Protein AF-A0A969Q495-F1 (afdb_monomer_lite)

Secondary structure (DSSP, 8-state):
-HHHHHHHHHHHHHHHHHHHHHHH----SS-HHHHHHHHHHHHHHHHHHTT---------------------PPPPP-PPPPTTHHHHHHHHHHHHHHHHTTS------------------------EEEEE-SSEEEEEEE-SSSSSEEEEEEEPPTT----S--TTTHHHH---SEEES-TT--EEEEEEETTEEEEEE-SSS-PEEEEEETTTTEEEEEEE-EEEEE-SSEEEEEEEEEE--TTT-TTHHHHHHTT-EEEEEEEEEEETTTTEEEEEEEEEEEEE-

Foldseek 3Di:
DVVVVVVVVCVVVVVVVVVCVVPPPDDDDPDPVPVVVVVVVVVVVVCVVVVVDPDDDDDDDDDDDDDDDDDDDDDDDDDDPDPVVVVVVVVVVVVVVVVVVPPDDDDDDDDDDDDDDDPPPPPPPQPWDWADDLFKIWIWHAQPPDAATKIFIATDDNPDPPPDPPVPPDVVPDHGPDIDDDSPWNWDFDYDADQWTWIWTDPDPWIWIWIARNVVRDTLDTAGWDPWDDDNFWIKTKDFDAWDDVVRAVCQVVLVVVVWTKTKIWIWIQTPVVSDIDTPPDIHMDTHD

pLDDT: mean 77.0, std 20.7, range [39.16, 98.56]

Radius of gyration: 30.22 Å; chains: 1; bounding box: 65×96×62 Å

Sequence (289 aa):
MADLLKSLIDGVVGGVLSEIKRKTGVRTTRRKKRVNRSAATVKKIEELLLGKSTRKTARTSVAKKADQPQGHRPRPRQDKAPVVIRAFAFWQSIAIALCALMMGTAHAQQAPDAATAEPENSQPDAGYSCDMSDAWRVVGVENGEVPGMVLHVSRRDPASKLPHCDTSGDVATRTPDFTIGTPQDTLWLTGVTGDHLIVTRSTGPQTRLLVHRLTDKAVVLDVQAYEPDYDSWGITFWHQREPATADNCLDYDFFVADGLGGVIAHESRYDFATASVLESGLTRCEATQ

Structure (mmCIF, N/CA/C/O backbone):
data_AF-A0A969Q495-F1
#
_entry.id   AF-A0A969Q495-F1
#
loop_
_atom_site.group_PDB
_atom_site.id
_atom_site.type_symbol
_atom_site.label_atom_id
_atom_site.label_alt_id
_atom_site.label_comp_id
_atom_site.label_asym_id
_atom_site.label_entity_id
_atom_site.label_seq_id
_atom_site.pdbx_PDB_ins_code
_atom_site.Cartn_x
_atom_site.Cartn_y
_atom_site.Cartn_z
_atom_site.occupancy
_atom_site.B_iso_or_equiv
_atom_site.auth_seq_id
_atom_site.auth_comp_id
_atom_site.auth_asym_id
_atom_site.auth_atom_id
_atom_site.pdbx_PDB_model_num
ATOM 1 N N . MET A 1 1 ? -24.012 -24.486 0.701 1.00 56.84 1 MET A N 1
ATOM 2 C CA . MET A 1 1 ? -23.403 -23.784 -0.456 1.00 56.84 1 MET A CA 1
ATOM 3 C C . MET A 1 1 ? -23.783 -24.395 -1.807 1.00 56.84 1 MET A C 1
ATOM 5 O O . MET A 1 1 ? -24.192 -23.635 -2.673 1.00 56.84 1 MET A O 1
ATOM 9 N N . ALA A 1 2 ? -23.725 -25.720 -2.001 1.00 51.84 2 ALA A N 1
ATOM 10 C CA . ALA A 1 2 ? -24.090 -26.351 -3.282 1.00 51.84 2 ALA A CA 1
ATOM 11 C C . ALA A 1 2 ? -25.539 -26.065 -3.744 1.00 51.84 2 ALA A C 1
ATOM 13 O O . ALA A 1 2 ? -25.764 -25.812 -4.926 1.00 51.84 2 ALA A O 1
ATOM 14 N N . ASP A 1 3 ? -26.504 -26.011 -2.821 1.00 52.62 3 ASP A N 1
ATOM 15 C CA . ASP A 1 3 ? -27.910 -25.722 -3.160 1.00 52.62 3 ASP A CA 1
ATOM 16 C C . ASP A 1 3 ? -28.153 -24.261 -3.568 1.00 52.62 3 ASP A C 1
ATOM 18 O O . ASP A 1 3 ? -29.008 -23.972 -4.404 1.00 52.62 3 ASP A O 1
ATOM 22 N N . LEU A 1 4 ? -27.343 -23.341 -3.038 1.00 55.66 4 LEU A N 1
ATOM 23 C CA . LEU A 1 4 ? -27.411 -21.911 -3.348 1.00 55.66 4 LEU A CA 1
ATOM 24 C C . LEU A 1 4 ? -26.851 -21.634 -4.751 1.00 55.66 4 LEU A C 1
ATOM 26 O O . LEU A 1 4 ? -27.440 -20.880 -5.523 1.00 55.66 4 LEU A O 1
ATOM 30 N N . LEU A 1 5 ? -25.774 -22.337 -5.119 1.00 60.19 5 LEU A N 1
ATOM 31 C CA . LEU A 1 5 ? -25.211 -22.303 -6.469 1.00 60.19 5 LEU A CA 1
ATOM 32 C C . LEU A 1 5 ? -26.183 -22.902 -7.501 1.00 60.19 5 LEU A C 1
ATOM 34 O O . LEU A 1 5 ? -26.362 -22.346 -8.583 1.00 60.19 5 LEU A O 1
ATOM 38 N N . LYS A 1 6 ? -26.861 -24.002 -7.151 1.00 69.94 6 LYS A N 1
ATOM 39 C CA . LYS A 1 6 ? -27.860 -24.644 -8.016 1.00 69.94 6 LYS A CA 1
ATOM 40 C C . LYS A 1 6 ? -29.063 -23.731 -8.283 1.00 69.94 6 LYS A C 1
ATOM 42 O O . LYS A 1 6 ? -29.455 -23.574 -9.436 1.00 69.94 6 LYS A O 1
ATOM 47 N N . SER A 1 7 ? -29.579 -23.057 -7.251 1.00 67.81 7 SER A N 1
ATOM 48 C CA . SER A 1 7 ? -30.691 -22.104 -7.391 1.00 67.81 7 SER A CA 1
ATOM 49 C C . SER A 1 7 ? -30.349 -20.910 -8.293 1.00 67.81 7 SER A C 1
ATOM 51 O O . SER A 1 7 ? -31.210 -20.431 -9.031 1.00 67.81 7 SER A O 1
ATOM 53 N N . LEU A 1 8 ? -29.103 -20.427 -8.250 1.00 63.41 8 LEU A N 1
ATOM 54 C CA . LEU A 1 8 ? -28.624 -19.331 -9.099 1.00 63.41 8 LEU A CA 1
ATOM 55 C C . LEU A 1 8 ? -28.529 -19.749 -10.573 1.00 63.41 8 LEU A C 1
ATOM 57 O O . LEU A 1 8 ? -28.981 -19.019 -11.456 1.00 63.41 8 LEU A O 1
ATOM 61 N N . ILE A 1 9 ? -27.998 -20.945 -10.840 1.00 71.62 9 ILE A N 1
ATOM 62 C CA . ILE A 1 9 ? -27.877 -21.483 -12.202 1.00 71.62 9 ILE A CA 1
ATOM 63 C C . ILE A 1 9 ? -29.263 -21.725 -12.812 1.00 71.62 9 ILE A C 1
ATOM 65 O O . ILE A 1 9 ? -29.511 -21.318 -13.950 1.00 71.62 9 ILE A O 1
ATOM 69 N N . ASP A 1 10 ? -30.183 -22.319 -12.050 1.00 75.25 10 ASP A N 1
ATOM 70 C CA . ASP A 1 10 ? -31.541 -22.602 -12.523 1.00 75.25 10 ASP A CA 1
ATOM 71 C C . ASP A 1 10 ? -32.321 -21.306 -12.829 1.00 75.25 10 ASP A C 1
ATOM 73 O O . ASP A 1 10 ? -33.042 -21.236 -13.830 1.00 75.25 10 ASP A O 1
ATOM 77 N N . GLY A 1 11 ? -32.113 -20.243 -12.039 1.00 78.00 11 GLY A N 1
ATOM 78 C CA . GLY A 1 11 ? -32.713 -18.925 -12.270 1.00 78.00 11 GLY A CA 1
ATOM 79 C C . GLY A 1 11 ? -32.213 -18.242 -13.548 1.00 78.00 11 GLY A C 1
ATOM 80 O O . GLY A 1 11 ? -33.014 -17.774 -14.363 1.00 78.00 11 GLY A O 1
ATOM 81 N N . VAL A 1 12 ? -30.896 -18.236 -13.773 1.00 70.88 12 VAL A N 1
ATOM 82 C CA . VAL A 1 12 ? -30.284 -17.597 -14.953 1.00 70.88 12 VAL A CA 1
ATOM 83 C C . VAL A 1 12 ? -30.632 -18.357 -16.235 1.00 70.88 12 VAL A C 1
ATOM 85 O O . VAL A 1 12 ? -31.035 -17.753 -17.232 1.00 70.88 12 VAL A O 1
ATOM 88 N N . VAL A 1 13 ? -30.550 -19.691 -16.216 1.00 77.06 13 VAL A N 1
ATOM 89 C CA . VAL A 1 13 ? -30.881 -20.525 -17.384 1.00 77.06 13 VAL A CA 1
ATOM 90 C C . VAL A 1 13 ? -32.375 -20.437 -17.714 1.00 77.06 13 VAL A C 1
ATOM 92 O O . VAL A 1 13 ? -32.743 -20.342 -18.890 1.00 77.06 13 VAL A O 1
ATOM 95 N N . GLY A 1 14 ? -33.238 -20.406 -16.692 1.00 79.81 14 GLY A N 1
ATOM 96 C CA . GLY A 1 14 ? -34.679 -20.215 -16.851 1.00 79.81 14 GLY A CA 1
ATOM 97 C C . GLY A 1 14 ? -35.039 -18.864 -17.477 1.00 79.81 14 GLY A C 1
ATOM 98 O O . GLY A 1 14 ? -35.841 -18.818 -18.416 1.00 79.81 14 GLY A O 1
ATOM 99 N N . GLY A 1 15 ? -34.404 -17.779 -17.019 1.00 72.88 15 GLY A N 1
ATOM 100 C CA . GLY A 1 15 ? -34.611 -16.424 -17.541 1.00 72.88 15 GLY A CA 1
ATOM 101 C C . GLY A 1 15 ? -34.194 -16.275 -19.006 1.00 72.88 15 GLY A C 1
ATOM 102 O O . GLY A 1 15 ? -34.957 -15.768 -19.827 1.00 72.88 15 GLY A O 1
ATOM 103 N N . VAL A 1 16 ? -33.027 -16.809 -19.376 1.00 71.06 16 VAL A N 1
ATOM 104 C CA . VAL A 1 16 ? -32.528 -16.739 -20.760 1.00 71.06 16 VAL A CA 1
ATOM 105 C C . VAL A 1 16 ? -33.409 -17.552 -21.717 1.00 71.06 16 VAL A C 1
ATOM 107 O O . VAL A 1 16 ? -33.721 -17.101 -22.821 1.00 71.06 16 VAL A O 1
ATOM 110 N N . LEU A 1 17 ? -33.865 -18.742 -21.313 1.00 66.44 17 LEU A N 1
ATOM 111 C CA . LEU A 1 17 ? -34.727 -19.579 -22.156 1.00 66.44 17 LEU A CA 1
ATOM 112 C C . LEU A 1 17 ? -36.133 -18.994 -22.352 1.00 66.44 17 LEU A C 1
ATOM 114 O O . LEU A 1 17 ? -36.718 -19.190 -23.425 1.00 66.44 17 LEU A O 1
ATOM 118 N N . SER A 1 18 ? -36.681 -18.295 -21.353 1.00 66.31 18 SER A N 1
ATOM 119 C CA . SER A 1 18 ? -37.995 -17.651 -21.467 1.00 66.31 18 SER A CA 1
ATOM 120 C C . SER A 1 18 ? -37.949 -16.458 -22.430 1.00 66.31 18 SER A C 1
ATOM 122 O O . SER A 1 18 ? -38.808 -16.349 -23.309 1.00 66.31 18 SER A O 1
ATOM 124 N N . GLU A 1 19 ? -36.881 -15.658 -22.375 1.00 63.56 19 GLU A N 1
ATOM 125 C CA . GLU A 1 19 ? -36.691 -14.487 -23.233 1.00 63.56 19 GLU A CA 1
ATOM 126 C C . GLU A 1 19 ? -36.418 -14.882 -24.696 1.00 63.56 19 GLU A C 1
ATOM 128 O O . GLU A 1 19 ? -36.964 -14.286 -25.628 1.00 63.56 19 GLU A O 1
ATOM 133 N N . ILE A 1 20 ? -35.667 -15.968 -24.927 1.00 66.12 20 ILE A N 1
ATOM 134 C CA . ILE A 1 20 ? -35.469 -16.535 -26.273 1.00 66.12 20 ILE A CA 1
ATOM 135 C C . ILE A 1 20 ? -36.797 -17.044 -26.852 1.00 66.12 20 ILE A C 1
ATOM 137 O O . ILE A 1 20 ? -37.079 -16.817 -28.033 1.00 66.12 20 ILE A O 1
ATOM 141 N N . LYS A 1 21 ? -37.637 -17.715 -26.049 1.00 65.75 21 LYS A N 1
ATOM 142 C CA . LYS A 1 21 ? -38.973 -18.163 -26.486 1.00 65.75 21 LYS A CA 1
ATOM 143 C C . LYS A 1 21 ? -39.886 -16.985 -26.819 1.00 65.75 21 LYS A C 1
ATOM 145 O O . LYS A 1 21 ? -40.580 -17.040 -27.832 1.00 65.75 21 LYS A O 1
ATOM 150 N N . ARG A 1 22 ? -39.854 -15.927 -26.004 1.00 73.56 22 ARG A N 1
ATOM 151 C CA . ARG A 1 22 ? -40.645 -14.709 -26.206 1.00 73.56 22 ARG A CA 1
ATOM 152 C C . ARG A 1 22 ? -40.248 -13.980 -27.493 1.00 73.56 22 ARG A C 1
ATOM 154 O O . ARG A 1 22 ? -41.127 -13.572 -28.244 1.00 73.56 22 ARG A O 1
ATOM 161 N N . LYS A 1 23 ? -38.948 -13.864 -27.784 1.00 68.12 23 LYS A N 1
ATOM 162 C CA . LYS A 1 23 ? -38.449 -13.129 -28.961 1.00 68.12 23 LYS A CA 1
ATOM 163 C C . LYS A 1 23 ? -38.553 -13.888 -30.279 1.00 68.12 23 LYS A C 1
ATOM 165 O O . LYS A 1 23 ? -38.574 -13.258 -31.328 1.00 68.12 23 LYS A O 1
ATOM 170 N N . THR A 1 24 ? -38.598 -15.221 -30.261 1.00 59.53 24 THR A N 1
ATOM 171 C CA . THR A 1 24 ? -38.503 -15.988 -31.513 1.00 59.53 24 THR A CA 1
ATOM 172 C C . THR A 1 24 ? -39.830 -16.379 -32.144 1.00 59.53 24 THR A C 1
ATOM 174 O O . THR A 1 24 ? -39.791 -16.736 -33.309 1.00 59.53 24 THR A O 1
ATOM 177 N N . GLY A 1 25 ? -40.987 -16.305 -31.472 1.00 50.56 25 GLY A N 1
ATOM 178 C CA . GLY A 1 25 ? -42.307 -16.459 -32.121 1.00 50.56 25 GLY A CA 1
ATOM 179 C C . GLY A 1 25 ? -42.500 -17.704 -33.015 1.00 50.56 25 GLY A C 1
ATOM 180 O O . GLY A 1 25 ? -43.377 -17.721 -33.875 1.00 50.56 25 GLY A O 1
ATOM 181 N N . VAL A 1 26 ? -41.677 -18.750 -32.866 1.00 45.75 26 VAL A N 1
ATOM 182 C CA . VAL A 1 26 ? -41.587 -19.856 -33.834 1.00 45.75 26 VAL A CA 1
ATOM 183 C C . VAL A 1 26 ? -42.367 -21.070 -33.334 1.00 45.75 26 VAL A C 1
ATOM 185 O O . VAL A 1 26 ? -41.971 -21.758 -32.391 1.00 45.75 26 VAL A O 1
ATOM 188 N N . ARG A 1 27 ? -43.473 -21.356 -34.033 1.00 44.78 27 ARG A N 1
ATOM 189 C CA . ARG A 1 27 ? -44.238 -22.608 -33.955 1.00 44.78 27 ARG A CA 1
ATOM 190 C C . ARG A 1 27 ? -43.327 -23.817 -34.207 1.00 44.78 27 ARG A C 1
ATOM 192 O O . ARG A 1 27 ? -42.588 -23.897 -35.186 1.00 44.78 27 ARG A O 1
ATOM 199 N N . THR A 1 28 ? -43.394 -24.774 -33.293 1.00 51.97 28 THR A N 1
ATOM 200 C CA . THR A 1 28 ? -42.501 -25.922 -33.145 1.00 51.97 28 THR A CA 1
ATOM 201 C C . THR A 1 28 ? -43.025 -27.174 -33.847 1.00 51.97 28 THR A C 1
ATOM 203 O O . THR A 1 28 ? -43.909 -27.841 -33.328 1.00 51.97 28 THR A O 1
ATOM 206 N N . THR A 1 29 ? -42.395 -27.605 -34.946 1.00 50.16 29 THR A N 1
ATOM 207 C CA . THR A 1 29 ? -42.514 -29.017 -35.393 1.00 50.16 29 THR A CA 1
ATOM 208 C C . THR A 1 29 ? -41.223 -29.665 -35.910 1.00 50.16 29 THR A C 1
ATOM 210 O O . THR A 1 29 ? -41.176 -30.883 -36.049 1.00 50.16 29 THR A O 1
ATOM 213 N N . ARG A 1 30 ? -40.105 -28.943 -36.082 1.00 49.97 30 ARG A N 1
ATOM 214 C CA . ARG A 1 30 ? -38.826 -29.542 -36.540 1.00 49.97 30 ARG A CA 1
ATOM 215 C C . ARG A 1 30 ? -37.609 -29.143 -35.696 1.00 49.97 30 ARG A C 1
ATOM 217 O O . ARG A 1 30 ? -36.622 -28.632 -36.211 1.00 49.97 30 ARG A O 1
ATOM 224 N N . ARG A 1 31 ? -37.632 -29.386 -34.378 1.00 50.50 31 ARG A N 1
ATOM 225 C CA . ARG A 1 31 ? -36.424 -29.192 -33.535 1.00 50.50 31 ARG A CA 1
ATOM 226 C C . ARG A 1 31 ? -36.165 -30.220 -32.427 1.00 50.50 31 ARG A C 1
ATOM 228 O O . ARG A 1 31 ? -35.211 -30.042 -31.677 1.00 50.50 31 ARG A O 1
ATOM 235 N N . LYS A 1 32 ? -36.892 -31.346 -32.368 1.00 46.97 32 LYS A N 1
ATOM 236 C CA . LYS A 1 32 ? -36.614 -32.416 -31.379 1.00 46.97 32 LYS A CA 1
ATOM 237 C C . LYS A 1 32 ? -35.202 -33.019 -31.504 1.00 46.97 32 LYS A C 1
ATOM 239 O O . LYS A 1 32 ? -34.623 -33.430 -30.508 1.00 46.97 32 LYS A O 1
ATOM 244 N N . LYS A 1 33 ? -34.590 -33.013 -32.696 1.00 45.00 33 LYS A N 1
ATOM 245 C CA . LYS A 1 33 ? -33.286 -33.671 -32.918 1.00 45.00 33 LYS A CA 1
ATOM 246 C C . LYS A 1 33 ? -32.061 -32.841 -32.490 1.00 45.00 33 LYS A C 1
ATOM 248 O O . LYS A 1 33 ? -31.013 -33.425 -32.235 1.00 45.00 33 LYS A O 1
ATOM 253 N N . ARG A 1 34 ? -32.166 -31.504 -32.389 1.00 48.31 34 ARG A N 1
ATOM 254 C CA . ARG A 1 34 ? -31.043 -30.643 -31.946 1.00 48.31 34 ARG A CA 1
ATOM 255 C C . ARG A 1 34 ? -31.004 -30.434 -30.430 1.00 48.31 34 ARG A C 1
ATOM 257 O O . ARG A 1 34 ? -29.911 -30.408 -29.882 1.00 48.31 34 ARG A O 1
ATOM 264 N N . VAL A 1 35 ? -32.154 -30.388 -29.753 1.00 53.91 35 VAL A N 1
ATOM 265 C CA . VAL A 1 35 ? -32.216 -30.221 -28.284 1.00 53.91 35 VAL A CA 1
ATOM 266 C C . VAL A 1 35 ? -31.598 -31.421 -27.548 1.00 53.91 35 VAL A C 1
ATOM 268 O O . VAL A 1 35 ? -30.892 -31.240 -26.560 1.00 53.91 35 VAL A O 1
ATOM 271 N N . ASN A 1 36 ? -31.727 -32.636 -28.097 1.00 46.81 36 ASN A N 1
ATOM 272 C CA . ASN A 1 36 ? -31.119 -33.833 -27.501 1.00 46.81 36 ASN A CA 1
ATOM 273 C C . ASN A 1 36 ? -29.578 -33.850 -27.563 1.00 46.81 36 ASN A C 1
ATOM 275 O O . ASN A 1 36 ? -28.951 -34.516 -26.744 1.00 46.81 36 ASN A O 1
ATOM 279 N N . ARG A 1 37 ? -28.943 -33.107 -28.485 1.00 53.22 37 ARG A N 1
ATOM 280 C CA . ARG A 1 37 ? -27.471 -32.972 -28.509 1.00 53.22 37 ARG A CA 1
ATOM 281 C C . ARG A 1 37 ? -26.971 -31.974 -27.462 1.00 53.22 37 ARG A C 1
ATOM 283 O O . ARG A 1 37 ? -25.912 -32.192 -26.877 1.00 53.22 37 ARG A O 1
ATOM 290 N N . SER A 1 38 ? -27.747 -30.929 -27.177 1.00 55.78 38 SER A N 1
ATOM 291 C CA . SER A 1 38 ? -27.426 -29.946 -26.138 1.00 55.78 38 SER A CA 1
ATOM 292 C C . SER A 1 38 ? -27.474 -30.575 -24.743 1.00 55.78 38 SER A C 1
ATOM 294 O O . SER A 1 38 ? -26.534 -30.412 -23.973 1.00 55.78 38 SER A O 1
ATOM 296 N N . ALA A 1 39 ? -28.498 -31.387 -24.458 1.00 60.97 39 ALA A N 1
ATOM 297 C CA . ALA A 1 39 ? -28.638 -32.076 -23.172 1.00 60.97 39 ALA A CA 1
ATOM 298 C C . ALA A 1 39 ? -27.484 -33.061 -22.887 1.00 60.97 39 ALA A C 1
ATOM 300 O O . ALA A 1 39 ? -26.982 -33.123 -21.769 1.00 60.97 39 ALA A O 1
ATOM 301 N N . ALA A 1 40 ? -27.002 -33.779 -23.909 1.00 64.75 40 ALA A N 1
ATOM 302 C CA . ALA A 1 40 ? -25.852 -34.677 -23.769 1.00 64.75 40 ALA A CA 1
ATOM 303 C C . ALA A 1 40 ? -24.533 -33.928 -23.502 1.00 64.75 40 ALA A C 1
ATOM 305 O O . ALA A 1 40 ? -23.648 -34.454 -22.830 1.00 64.75 40 ALA A O 1
ATOM 306 N N . THR A 1 41 ? -24.403 -32.698 -24.009 1.00 68.00 41 THR A N 1
ATOM 307 C CA . THR A 1 41 ? -23.198 -31.876 -23.814 1.00 68.00 41 THR A CA 1
ATOM 308 C C . THR A 1 41 ? -23.180 -31.263 -22.414 1.00 68.00 41 THR A C 1
ATOM 310 O O . THR A 1 41 ? -22.154 -31.320 -21.746 1.00 68.00 41 THR A O 1
ATOM 313 N N . VAL A 1 42 ? -24.330 -30.774 -21.932 1.00 71.25 42 VAL A N 1
ATOM 314 C CA . VAL A 1 42 ? -24.476 -30.249 -20.562 1.00 71.25 42 VAL A CA 1
ATOM 315 C C . VAL A 1 42 ? -24.211 -31.343 -19.526 1.00 71.25 42 VAL A C 1
ATOM 317 O O . VAL A 1 42 ? -23.409 -31.134 -18.624 1.00 71.25 42 VAL A O 1
ATOM 320 N N . LYS A 1 43 ? -24.764 -32.549 -19.717 1.00 74.00 43 LYS A N 1
ATOM 321 C CA . LYS A 1 43 ? -24.518 -33.686 -18.815 1.00 74.00 43 LYS A CA 1
ATOM 322 C C . LYS A 1 43 ? -23.036 -34.080 -18.741 1.00 74.00 43 LYS A C 1
ATOM 324 O O . LYS A 1 43 ? -22.537 -34.425 -17.677 1.00 74.00 43 LYS A O 1
ATOM 329 N N . LYS A 1 44 ? -22.310 -33.991 -19.860 1.00 70.69 44 LYS A N 1
ATOM 330 C CA . LYS A 1 44 ? -20.873 -34.293 -19.905 1.00 70.69 44 LYS A CA 1
ATOM 331 C C . LYS A 1 44 ? -20.024 -33.228 -19.199 1.00 70.69 44 LYS A C 1
ATOM 333 O O . LYS A 1 44 ? -18.999 -33.564 -18.620 1.00 70.69 44 LYS A O 1
ATOM 338 N N . ILE A 1 45 ? -20.448 -31.964 -19.233 1.00 69.88 45 ILE A N 1
ATOM 339 C CA . ILE A 1 45 ? -19.806 -30.869 -18.490 1.00 69.88 45 ILE A CA 1
ATOM 340 C C . ILE A 1 45 ? -20.076 -31.023 -16.987 1.00 69.88 45 ILE A C 1
ATOM 342 O O . ILE A 1 45 ? -19.157 -30.889 -16.187 1.00 69.88 45 ILE A O 1
ATOM 346 N N . GLU A 1 46 ? -21.300 -31.388 -16.605 1.00 75.88 46 GLU A N 1
ATOM 347 C CA . GLU A 1 46 ? -21.674 -31.657 -15.212 1.00 75.88 46 GLU A CA 1
ATOM 348 C C . GLU A 1 46 ? -20.880 -32.839 -14.618 1.00 75.88 46 GLU A C 1
ATOM 350 O O . GLU A 1 46 ? -20.372 -32.750 -13.503 1.00 75.88 46 GLU A O 1
ATOM 355 N N . GLU A 1 47 ? -20.676 -33.920 -15.381 1.00 72.31 47 GLU A N 1
ATOM 356 C CA . GLU A 1 47 ? -19.845 -35.062 -14.962 1.00 72.31 47 GLU A CA 1
ATOM 357 C C . GLU A 1 47 ? -18.358 -34.699 -14.786 1.00 72.31 47 GLU A C 1
ATOM 359 O O . GLU A 1 47 ? -17.702 -35.242 -13.892 1.00 72.31 47 GLU A O 1
ATOM 364 N N . LEU A 1 48 ? -17.836 -33.764 -15.592 1.00 71.50 48 LEU A N 1
ATOM 365 C CA . LEU A 1 48 ? -16.463 -33.258 -15.471 1.00 71.50 48 LEU A CA 1
ATOM 366 C C . LEU A 1 48 ? -16.291 -32.327 -14.263 1.00 71.50 48 LEU A C 1
ATOM 368 O O . LEU A 1 48 ? -15.292 -32.439 -13.557 1.00 71.50 48 LEU A O 1
ATOM 372 N N . LEU A 1 49 ? -17.267 -31.454 -13.995 1.00 68.81 49 LEU A N 1
ATOM 373 C CA . LEU A 1 49 ? -17.232 -30.522 -12.862 1.00 68.81 49 LEU A CA 1
ATOM 374 C C . LEU A 1 49 ? -17.422 -31.226 -11.512 1.00 68.81 49 LEU A C 1
ATOM 376 O O . LEU A 1 49 ? -16.845 -30.809 -10.514 1.00 68.81 49 LEU A O 1
ATOM 380 N N . LEU A 1 50 ? -18.185 -32.321 -11.478 1.00 75.25 50 LEU A N 1
ATOM 381 C CA . LEU A 1 50 ? -18.431 -33.102 -10.260 1.00 75.25 50 LEU A CA 1
ATOM 382 C C . LEU A 1 50 ? -17.366 -34.180 -9.985 1.00 75.25 50 LEU A C 1
ATOM 384 O O . LEU A 1 50 ? -17.576 -35.038 -9.128 1.00 75.25 50 LEU A O 1
ATOM 388 N N . GLY A 1 51 ? -16.246 -34.191 -10.718 1.00 56.28 51 GLY A N 1
ATOM 389 C CA . GLY A 1 51 ? -15.133 -35.116 -10.469 1.00 56.28 51 GLY A CA 1
ATOM 390 C C . GLY A 1 51 ? -15.468 -36.599 -10.684 1.00 56.28 51 GLY A C 1
ATOM 391 O O . GLY A 1 51 ? -14.722 -37.472 -10.236 1.00 56.28 51 GLY A O 1
ATOM 392 N N . LYS A 1 52 ? -16.563 -36.924 -11.387 1.00 52.84 52 LYS A N 1
ATOM 393 C CA . LYS A 1 52 ? -16.984 -38.307 -11.669 1.00 52.84 52 LYS A CA 1
ATOM 394 C C . LYS A 1 52 ? -16.167 -38.888 -12.826 1.00 52.84 52 LYS A C 1
ATOM 396 O O . LYS A 1 52 ? -16.679 -39.201 -13.897 1.00 52.84 52 LYS A O 1
ATOM 401 N N . SER A 1 53 ? -14.862 -39.040 -12.608 1.00 49.91 53 SER A N 1
ATOM 402 C CA . SER A 1 53 ? -13.957 -39.703 -13.545 1.00 49.91 53 SER A CA 1
ATOM 403 C C . SER A 1 53 ? -14.148 -41.218 -13.465 1.00 49.91 53 SER A C 1
ATOM 405 O O . SER A 1 53 ? -13.589 -41.900 -12.606 1.00 49.91 53 SER A O 1
ATOM 407 N N . THR A 1 54 ? -14.956 -41.773 -14.368 1.00 51.50 54 THR A N 1
ATOM 408 C CA . THR A 1 54 ? -14.999 -43.223 -14.591 1.00 51.50 54 THR A CA 1
ATOM 409 C C . THR A 1 54 ? -13.723 -43.646 -15.327 1.00 51.50 54 THR A C 1
ATOM 411 O O . THR A 1 54 ? -13.661 -43.686 -16.555 1.00 51.50 54 THR A O 1
AT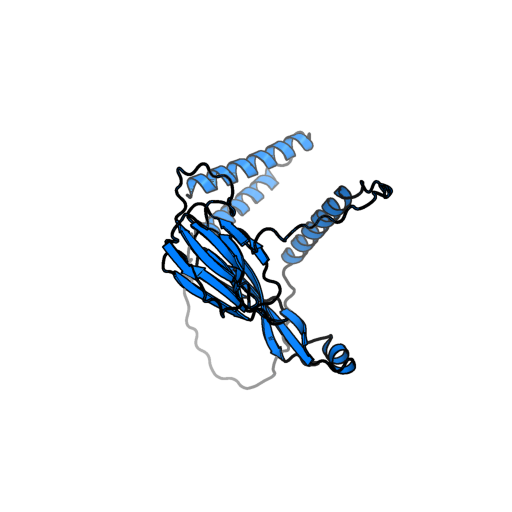OM 414 N N . ARG A 1 55 ? -12.660 -43.951 -14.570 1.00 45.56 55 ARG A N 1
ATOM 415 C CA . ARG A 1 55 ? -11.441 -44.579 -15.106 1.00 45.56 55 ARG A CA 1
ATOM 416 C C . ARG A 1 55 ? -11.794 -45.943 -15.705 1.00 45.56 55 ARG A C 1
ATOM 418 O O . ARG A 1 55 ? -11.940 -46.927 -14.987 1.00 45.56 55 ARG A O 1
ATOM 425 N N . LYS A 1 56 ? -11.888 -46.018 -17.036 1.00 45.28 56 LYS A N 1
ATOM 426 C CA . LYS A 1 56 ? -11.751 -47.283 -17.767 1.00 45.28 56 LYS A CA 1
ATOM 427 C C . LYS A 1 56 ? -10.285 -47.704 -17.723 1.00 45.28 56 LYS A C 1
ATOM 429 O O . LYS A 1 56 ? -9.431 -47.088 -18.353 1.00 45.28 56 LYS A O 1
ATOM 434 N N . THR A 1 57 ? -10.015 -48.758 -16.968 1.00 41.19 57 THR A N 1
ATOM 435 C CA . THR A 1 57 ? -8.732 -49.453 -16.880 1.00 41.19 57 THR A CA 1
ATOM 436 C C . THR A 1 57 ? -8.403 -50.082 -18.237 1.00 41.19 57 THR A C 1
ATOM 438 O O . THR A 1 57 ? -9.041 -51.049 -18.651 1.00 41.19 57 THR A O 1
ATOM 441 N N . ALA A 1 58 ? -7.426 -49.527 -18.953 1.00 42.88 58 ALA A N 1
ATOM 442 C CA . ALA A 1 58 ? -6.859 -50.153 -20.142 1.00 42.88 58 ALA A CA 1
ATOM 443 C C . ALA A 1 58 ? -5.694 -51.064 -19.727 1.00 42.88 58 ALA A C 1
ATOM 445 O O . ALA A 1 58 ? -4.750 -50.623 -19.075 1.00 42.88 58 ALA A O 1
ATOM 446 N N . ARG A 1 59 ? -5.793 -52.347 -20.095 1.00 40.72 59 ARG A N 1
ATOM 447 C CA . ARG A 1 59 ? -4.738 -53.361 -19.973 1.00 40.72 59 ARG A CA 1
ATOM 448 C C . ARG A 1 59 ? -3.527 -52.965 -20.821 1.00 40.72 59 ARG A C 1
ATOM 450 O O . ARG A 1 59 ? -3.644 -52.836 -22.036 1.00 40.72 59 ARG A O 1
ATOM 457 N N . THR A 1 60 ? -2.369 -52.853 -20.188 1.00 39.16 60 THR A N 1
ATOM 458 C CA . THR A 1 60 ? -1.051 -52.798 -20.825 1.00 39.16 60 THR A CA 1
ATOM 459 C C . THR A 1 60 ? -0.604 -54.212 -21.199 1.00 39.16 60 THR A C 1
ATOM 461 O O . THR A 1 60 ? -0.390 -55.055 -20.332 1.00 39.16 60 THR A O 1
ATOM 464 N N . SER A 1 61 ? -0.459 -54.484 -22.497 1.00 44.84 61 SER A N 1
ATOM 465 C CA . SER A 1 61 ? 0.262 -55.655 -23.003 1.00 44.84 61 SER A CA 1
ATOM 466 C C . SER A 1 61 ? 1.717 -55.280 -23.275 1.00 44.84 61 SER A C 1
ATOM 468 O O . SER A 1 61 ? 1.995 -54.373 -24.058 1.00 44.84 61 SER A O 1
ATOM 470 N N . VAL A 1 62 ? 2.628 -56.000 -22.625 1.00 48.84 62 VAL A N 1
ATOM 471 C CA . VAL A 1 62 ? 4.079 -55.955 -22.823 1.00 48.84 62 VAL A CA 1
ATOM 472 C C . VAL A 1 62 ? 4.421 -56.574 -24.179 1.00 48.84 62 VAL A C 1
ATOM 474 O O . VAL A 1 62 ? 4.064 -57.722 -24.437 1.00 48.84 62 VAL A O 1
ATOM 477 N N . ALA A 1 63 ? 5.144 -55.841 -25.026 1.00 45.00 63 ALA A N 1
ATOM 478 C CA . ALA A 1 63 ? 5.797 -56.391 -26.209 1.00 45.00 63 ALA A CA 1
ATOM 479 C C . ALA A 1 63 ? 7.236 -55.870 -26.311 1.00 45.00 63 ALA A C 1
ATOM 481 O O . ALA A 1 63 ? 7.515 -54.685 -26.153 1.00 45.00 63 ALA A O 1
ATOM 482 N N . LYS A 1 64 ? 8.133 -56.825 -26.548 1.00 48.34 64 LYS A N 1
ATOM 483 C CA . LYS A 1 64 ? 9.595 -56.768 -26.580 1.00 48.34 64 LYS A CA 1
ATOM 484 C C . LYS A 1 64 ? 10.066 -56.597 -28.034 1.00 48.34 64 LYS A C 1
ATOM 486 O O . LYS A 1 64 ? 9.631 -57.383 -28.872 1.00 48.34 64 LYS A O 1
ATOM 491 N N . LYS A 1 65 ? 10.955 -55.637 -28.331 1.00 40.16 65 LYS A N 1
ATOM 492 C CA . LYS A 1 65 ? 11.855 -55.591 -29.518 1.00 40.16 65 LYS A CA 1
ATOM 493 C C . LYS A 1 65 ? 12.787 -54.372 -29.381 1.00 40.16 65 LYS A C 1
ATOM 495 O O . LYS A 1 65 ? 12.282 -53.286 -29.139 1.00 40.16 65 LYS A O 1
ATOM 500 N N . ALA A 1 66 ? 14.100 -54.544 -29.222 1.00 43.47 66 ALA A N 1
ATOM 501 C CA . ALA A 1 66 ? 15.153 -54.894 -30.195 1.00 43.47 66 ALA A CA 1
ATOM 502 C C . ALA A 1 66 ? 15.737 -53.658 -30.910 1.00 43.47 66 ALA A C 1
ATOM 504 O O . ALA A 1 66 ? 14.995 -52.863 -31.480 1.00 43.47 66 ALA A O 1
ATOM 505 N N . ASP A 1 67 ? 17.068 -53.558 -30.840 1.00 51.78 67 ASP A N 1
ATOM 506 C CA . ASP A 1 67 ? 17.957 -52.527 -31.386 1.00 51.78 67 ASP A CA 1
ATOM 507 C C . ASP A 1 67 ? 17.732 -52.195 -32.866 1.00 51.78 67 ASP A C 1
ATOM 509 O O . ASP A 1 67 ? 17.598 -53.105 -33.683 1.00 51.78 67 ASP A O 1
ATOM 513 N N . GLN A 1 68 ? 17.807 -50.902 -33.214 1.00 43.94 68 GLN A N 1
ATOM 514 C CA . GLN A 1 68 ? 18.252 -50.393 -34.524 1.00 43.94 68 GLN A CA 1
ATOM 515 C C . GLN A 1 68 ? 18.612 -48.884 -34.461 1.00 43.94 68 GLN A C 1
ATOM 517 O O . GLN A 1 68 ? 18.225 -48.206 -33.507 1.00 43.94 68 GLN A O 1
ATOM 522 N N . PRO A 1 69 ? 19.401 -48.361 -35.427 1.00 53.03 69 PRO A N 1
ATOM 523 C CA . PRO A 1 69 ? 20.380 -47.302 -35.205 1.00 53.03 69 PRO A CA 1
ATOM 524 C C . PRO A 1 69 ? 19.918 -45.895 -35.617 1.00 53.03 69 PRO A C 1
ATOM 526 O O . PRO A 1 69 ? 18.856 -45.684 -36.197 1.00 53.03 69 PRO A O 1
ATOM 529 N N . GLN A 1 70 ? 20.782 -44.932 -35.284 1.00 52.78 70 GLN A N 1
ATOM 530 C CA . GLN A 1 70 ? 20.672 -43.489 -35.498 1.00 52.78 70 GLN A CA 1
ATOM 531 C C . GLN A 1 70 ? 20.268 -43.099 -36.933 1.00 52.78 70 GLN A C 1
ATOM 533 O O . GLN A 1 70 ? 20.935 -43.461 -37.899 1.00 52.78 70 GLN A O 1
ATOM 538 N N . GLY A 1 71 ? 19.225 -42.270 -37.054 1.00 46.41 71 GLY A N 1
ATOM 539 C CA . GLY A 1 71 ? 18.818 -41.654 -38.317 1.00 46.41 71 GLY A CA 1
ATOM 540 C C . GLY A 1 71 ? 17.780 -40.540 -38.140 1.00 46.41 71 GLY A C 1
ATOM 541 O O . GLY A 1 71 ? 16.655 -40.802 -37.742 1.00 46.41 71 GLY A O 1
ATOM 542 N N . HIS A 1 72 ? 18.192 -39.312 -38.475 1.00 49.09 72 HIS A N 1
ATOM 543 C CA . HIS A 1 72 ? 17.394 -38.114 -38.798 1.00 49.09 72 HIS A CA 1
ATOM 544 C C . HIS A 1 72 ? 16.348 -37.578 -37.794 1.00 49.09 72 HIS A C 1
ATOM 546 O O . HIS A 1 72 ? 15.293 -38.155 -37.554 1.00 49.09 72 HIS A O 1
ATOM 552 N N . ARG A 1 73 ? 16.604 -36.351 -37.307 1.00 49.53 73 ARG A N 1
ATOM 553 C CA . ARG A 1 73 ? 15.651 -35.523 -36.548 1.00 49.53 73 ARG A CA 1
ATOM 554 C C . ARG A 1 73 ? 14.491 -35.064 -37.454 1.00 49.53 73 ARG A C 1
ATOM 556 O O . ARG A 1 73 ? 14.751 -34.349 -38.424 1.00 49.53 73 ARG A O 1
ATOM 563 N N . PRO A 1 74 ? 13.225 -35.394 -37.146 1.00 46.59 74 PRO A N 1
ATOM 564 C CA . PRO A 1 74 ? 12.078 -34.811 -37.832 1.00 46.59 74 PRO A CA 1
ATOM 565 C C . PRO A 1 74 ? 11.833 -33.369 -37.357 1.00 46.59 74 PRO A C 1
ATOM 567 O O . PRO A 1 74 ? 11.985 -33.051 -36.177 1.00 46.59 74 PRO A O 1
ATOM 570 N N . ARG A 1 75 ? 11.444 -32.490 -38.290 1.00 52.41 75 ARG A N 1
ATOM 571 C CA . ARG A 1 75 ? 11.012 -31.112 -38.003 1.00 52.41 75 ARG A CA 1
ATOM 572 C C . ARG A 1 75 ? 9.750 -31.112 -37.120 1.00 52.41 75 ARG A C 1
ATOM 574 O O . ARG A 1 75 ? 8.888 -31.972 -37.323 1.00 52.41 75 ARG A O 1
ATOM 581 N N . PRO A 1 76 ? 9.595 -30.145 -36.197 1.00 47.97 76 PRO A N 1
ATOM 582 C CA . PRO A 1 76 ? 8.397 -30.038 -35.372 1.00 47.97 76 PRO A CA 1
ATOM 583 C C . PRO A 1 76 ? 7.162 -29.760 -36.241 1.00 47.97 76 PRO A C 1
ATOM 585 O O . PRO A 1 76 ? 7.154 -28.856 -37.078 1.00 47.97 76 PRO A O 1
ATOM 588 N N . ARG A 1 77 ? 6.114 -30.569 -36.046 1.00 44.12 77 ARG A N 1
ATOM 589 C CA . ARG A 1 77 ? 4.776 -30.330 -36.599 1.00 44.12 77 ARG A CA 1
ATOM 590 C C . ARG A 1 77 ? 4.182 -29.097 -35.917 1.00 44.12 77 ARG A C 1
ATOM 592 O O . ARG A 1 77 ? 4.049 -29.076 -34.700 1.00 44.12 77 ARG A O 1
ATOM 599 N N . GLN A 1 78 ? 3.803 -28.098 -36.710 1.00 47.31 78 GLN A N 1
ATOM 600 C CA . GLN A 1 78 ? 2.905 -27.029 -36.277 1.00 47.31 78 GLN A CA 1
ATOM 601 C C . GLN A 1 78 ? 1.524 -27.628 -35.999 1.00 47.31 78 GLN A C 1
ATOM 603 O O . GLN A 1 78 ? 0.759 -27.917 -36.926 1.00 47.31 78 GLN A O 1
ATOM 608 N N . ASP A 1 79 ? 1.209 -27.814 -34.723 1.00 45.88 79 ASP A N 1
ATOM 609 C CA . ASP A 1 79 ? -0.139 -28.144 -34.290 1.00 45.88 79 ASP A CA 1
ATOM 610 C C . ASP A 1 79 ? -1.041 -26.922 -34.483 1.00 45.88 79 ASP A C 1
ATOM 612 O O . ASP A 1 79 ? -0.834 -25.842 -33.928 1.00 45.88 79 ASP A O 1
ATOM 616 N N . LYS A 1 80 ? -2.049 -27.090 -35.340 1.00 50.25 80 LYS A N 1
ATOM 617 C CA . LYS A 1 80 ? -3.088 -26.090 -35.576 1.00 50.25 80 LYS A CA 1
ATOM 618 C C . LYS A 1 80 ? -3.877 -25.905 -34.281 1.00 50.25 80 LYS A C 1
ATOM 620 O O . LYS A 1 80 ? -4.511 -26.847 -33.810 1.00 50.25 80 LYS A O 1
ATOM 625 N N . ALA A 1 81 ? -3.856 -24.688 -33.739 1.00 48.66 81 ALA A N 1
ATOM 626 C CA . ALA A 1 81 ? -4.632 -24.319 -32.561 1.00 48.66 81 ALA A CA 1
ATOM 627 C C . ALA A 1 81 ? -6.124 -24.686 -32.731 1.00 48.66 81 ALA A C 1
ATOM 629 O O . ALA A 1 81 ? -6.685 -24.521 -33.824 1.00 48.66 81 ALA A O 1
ATOM 630 N N . PRO A 1 82 ? -6.792 -25.180 -31.673 1.00 51.66 82 PRO A N 1
ATOM 631 C CA . PRO A 1 82 ? -8.187 -25.585 -31.743 1.00 51.66 82 PRO A CA 1
ATOM 632 C C . PRO A 1 82 ? -9.088 -24.384 -32.059 1.00 51.66 82 PRO A C 1
ATOM 634 O O . PRO A 1 82 ? -9.043 -23.346 -31.401 1.00 51.66 82 PRO A O 1
ATOM 637 N N . VAL A 1 83 ? -9.965 -24.568 -33.052 1.00 54.38 83 VAL A N 1
ATOM 638 C CA . VAL A 1 83 ? -10.935 -23.595 -33.606 1.00 54.38 83 VAL A CA 1
ATOM 639 C C . VAL A 1 83 ? -11.812 -22.906 -32.540 1.00 54.38 83 VAL A C 1
ATOM 641 O O . VAL A 1 83 ? -12.390 -21.854 -32.797 1.00 54.38 83 VAL A O 1
ATOM 644 N N . VAL A 1 84 ? -11.875 -23.448 -31.323 1.00 52.09 84 VAL A N 1
ATOM 645 C CA . VAL A 1 84 ? -12.688 -22.938 -30.210 1.00 52.09 84 VAL A CA 1
ATOM 646 C C . VAL A 1 84 ? -12.197 -21.577 -29.688 1.00 52.09 84 VAL A C 1
ATOM 648 O O . VAL A 1 84 ? -13.021 -20.753 -29.302 1.00 52.09 84 VAL A O 1
ATOM 651 N N . ILE A 1 85 ? -10.893 -21.278 -29.756 1.00 50.47 85 ILE A N 1
ATOM 652 C CA . ILE A 1 85 ? -10.333 -20.027 -29.201 1.00 50.47 85 ILE A CA 1
ATOM 653 C C . ILE A 1 85 ? -10.728 -18.797 -30.044 1.00 50.47 85 ILE A C 1
ATOM 655 O O . ILE A 1 85 ? -10.908 -17.703 -29.514 1.00 50.47 85 ILE A O 1
ATOM 659 N N . ARG A 1 86 ? -10.983 -18.967 -31.349 1.00 50.31 86 ARG A N 1
ATOM 660 C CA . ARG A 1 86 ? -11.379 -17.852 -32.231 1.00 50.31 86 ARG A CA 1
ATOM 661 C C . ARG A 1 86 ? -12.816 -17.364 -32.014 1.00 50.31 86 ARG A C 1
ATOM 663 O O . ARG A 1 86 ? -13.121 -16.232 -32.367 1.00 50.31 86 ARG A O 1
ATOM 670 N N . ALA A 1 87 ? -13.692 -18.181 -31.428 1.00 52.41 87 ALA A N 1
ATOM 671 C CA . ALA A 1 87 ? -15.081 -17.787 -31.186 1.00 52.41 87 ALA A CA 1
ATOM 672 C C . ALA A 1 87 ? -15.243 -16.877 -29.953 1.00 52.41 87 ALA A C 1
ATOM 674 O O . ALA A 1 87 ? -16.184 -16.088 -29.907 1.00 52.41 87 ALA A O 1
ATOM 675 N N . PHE A 1 88 ? -14.328 -16.963 -28.979 1.00 53.94 88 PHE A N 1
ATOM 676 C CA . PHE A 1 88 ? -14.411 -16.191 -27.735 1.00 53.94 88 PHE A CA 1
ATOM 677 C C . PHE A 1 88 ? -13.932 -14.743 -27.919 1.00 53.94 88 PHE A C 1
ATOM 679 O O . PHE A 1 88 ? -14.607 -13.813 -27.484 1.00 53.94 88 PHE A O 1
ATOM 686 N N . ALA A 1 89 ? -12.845 -14.544 -28.673 1.00 54.50 89 ALA A N 1
ATOM 687 C CA . ALA A 1 89 ? -12.332 -13.209 -28.994 1.00 54.50 89 ALA A CA 1
ATOM 688 C C . ALA A 1 89 ? -13.343 -12.361 -29.794 1.00 54.50 89 ALA A C 1
ATOM 690 O O . ALA A 1 89 ? -13.447 -11.158 -29.587 1.00 54.50 89 ALA A O 1
ATOM 691 N N . PHE A 1 90 ? -14.153 -12.990 -30.656 1.00 58.81 90 PHE A N 1
ATOM 692 C CA . PHE A 1 90 ? -15.146 -12.275 -31.465 1.00 58.81 90 PHE A CA 1
ATOM 693 C C . PHE A 1 90 ? -16.339 -11.751 -30.642 1.00 58.81 90 PHE A C 1
ATOM 695 O O . PHE A 1 90 ? -16.928 -10.733 -30.994 1.00 58.81 90 PHE A O 1
ATOM 702 N N . TRP A 1 91 ? -16.696 -12.411 -29.533 1.00 62.19 91 TRP A N 1
ATOM 703 C CA . TRP A 1 91 ? -17.796 -11.961 -28.668 1.00 62.19 91 TRP A CA 1
ATOM 704 C C . TRP A 1 91 ? -17.389 -10.826 -27.718 1.00 62.19 91 TRP A C 1
ATOM 706 O O . TRP A 1 91 ? -18.210 -9.947 -27.457 1.00 62.19 91 TRP A O 1
ATOM 716 N N . GLN A 1 92 ? -16.133 -10.785 -27.256 1.00 63.31 92 GLN A N 1
ATOM 717 C CA . GLN A 1 92 ? -15.639 -9.680 -26.421 1.00 63.31 92 GLN A CA 1
ATOM 718 C C . GLN A 1 92 ? -15.604 -8.343 -27.175 1.00 63.31 92 GLN A C 1
ATOM 720 O O . GLN A 1 92 ? -16.032 -7.327 -26.630 1.00 63.31 92 GLN A O 1
ATOM 725 N N . SER A 1 93 ? -15.188 -8.332 -28.446 1.00 64.25 93 SER A N 1
ATOM 726 C CA . SER A 1 93 ? -15.131 -7.092 -29.235 1.00 64.25 93 SER A CA 1
ATOM 727 C C . SER A 1 93 ? -16.513 -6.471 -29.493 1.00 64.25 93 SER A C 1
ATOM 729 O O . SER A 1 93 ? -16.631 -5.249 -29.547 1.00 64.25 93 SER A O 1
ATOM 731 N N . ILE A 1 94 ? -17.573 -7.285 -29.599 1.00 68.94 94 ILE A N 1
ATOM 732 C CA . ILE A 1 94 ? -18.949 -6.787 -29.791 1.00 68.94 94 ILE A CA 1
ATOM 733 C C . ILE A 1 94 ? -19.483 -6.121 -28.512 1.00 68.94 94 ILE A C 1
ATOM 735 O O . ILE A 1 94 ? -20.180 -5.111 -28.598 1.00 68.94 94 ILE A O 1
ATOM 739 N N . ALA A 1 95 ? -19.138 -6.642 -27.330 1.00 66.62 95 ALA A N 1
ATOM 740 C CA . ALA A 1 95 ? -19.573 -6.063 -26.058 1.00 66.62 95 ALA A CA 1
ATOM 741 C C . ALA A 1 95 ? -18.928 -4.690 -25.790 1.00 66.62 95 ALA A C 1
ATOM 743 O O . ALA A 1 95 ? -19.615 -3.766 -25.360 1.00 66.62 95 ALA A O 1
ATOM 744 N N . ILE A 1 96 ? -17.640 -4.526 -26.116 1.00 63.94 96 ILE A N 1
ATOM 745 C CA . ILE A 1 96 ? -16.915 -3.257 -25.924 1.00 63.94 96 ILE A CA 1
ATOM 746 C C . ILE A 1 96 ? -17.444 -2.172 -26.879 1.00 63.94 96 ILE A C 1
ATOM 748 O O . ILE A 1 96 ? -17.690 -1.043 -26.454 1.00 63.94 96 ILE A O 1
ATOM 752 N N . ALA A 1 97 ? -17.721 -2.519 -28.141 1.00 63.47 97 ALA A N 1
ATOM 753 C CA . ALA A 1 97 ? -18.277 -1.573 -29.111 1.00 63.47 97 ALA A CA 1
ATOM 754 C C . ALA A 1 97 ? -19.685 -1.065 -28.729 1.00 63.47 97 ALA A C 1
ATOM 756 O O . ALA A 1 97 ? -20.015 0.090 -28.994 1.00 63.47 97 ALA A O 1
ATOM 757 N N . LEU A 1 98 ? -20.507 -1.897 -28.077 1.00 62.72 98 LEU A N 1
ATOM 758 C CA . LEU A 1 98 ? -21.842 -1.503 -27.608 1.00 62.72 98 LEU A CA 1
ATOM 759 C C . LEU A 1 98 ? -21.806 -0.591 -26.371 1.00 62.72 98 LEU A C 1
ATOM 761 O O . LEU A 1 98 ? -22.668 0.276 -26.250 1.00 62.72 98 LEU A O 1
ATOM 765 N N . CYS A 1 99 ? -20.810 -0.727 -25.488 1.00 60.97 99 CYS A N 1
ATOM 766 C CA . CYS A 1 99 ? -20.653 0.174 -24.339 1.00 60.97 99 CYS A CA 1
ATOM 767 C C . CYS A 1 99 ? -20.180 1.579 -24.748 1.00 60.97 99 CYS A C 1
ATOM 769 O O . CYS A 1 99 ? -20.661 2.564 -24.193 1.00 60.97 99 CYS A O 1
ATOM 771 N N . ALA A 1 100 ? -19.304 1.693 -25.753 1.00 58.16 100 ALA A N 1
ATOM 772 C CA . ALA A 1 100 ? -18.801 2.990 -26.220 1.00 58.16 100 ALA A CA 1
ATOM 773 C C . ALA A 1 100 ? -19.892 3.869 -26.867 1.00 58.16 100 ALA A C 1
ATOM 775 O O . ALA A 1 100 ? -19.842 5.093 -26.780 1.00 58.16 100 ALA A O 1
ATOM 776 N N . LEU A 1 101 ? -20.918 3.257 -27.467 1.00 59.38 101 LEU A N 1
ATOM 777 C CA . LEU A 1 101 ? -22.035 3.971 -28.097 1.00 59.38 101 LEU A CA 1
ATOM 778 C C . LEU A 1 101 ? -23.049 4.553 -27.095 1.00 59.38 101 LEU A C 1
ATOM 780 O O . LEU A 1 101 ? -23.847 5.401 -27.478 1.00 59.38 101 LEU A O 1
ATOM 784 N N . MET A 1 102 ? -23.011 4.140 -25.823 1.00 63.47 102 MET A N 1
ATOM 785 C CA . MET A 1 102 ? -23.952 4.600 -24.790 1.00 63.47 102 MET A CA 1
ATOM 786 C C . MET A 1 102 ? -23.435 5.787 -23.956 1.00 63.47 102 MET A C 1
ATOM 788 O O . MET A 1 102 ? -24.192 6.325 -23.154 1.00 63.47 102 MET A O 1
ATOM 792 N N . MET A 1 103 ? -22.178 6.217 -24.126 1.00 61.72 103 MET A N 1
ATOM 793 C CA . MET A 1 103 ? -21.568 7.289 -23.312 1.00 61.72 103 MET A CA 1
ATOM 794 C C . MET A 1 103 ? -21.477 8.654 -24.015 1.00 61.72 103 MET A C 1
ATOM 796 O O . MET A 1 103 ? -20.977 9.620 -23.443 1.00 61.72 103 MET A O 1
ATOM 800 N N . GLY A 1 104 ? -21.974 8.776 -25.246 1.00 56.53 104 GLY A N 1
ATOM 801 C CA . GLY A 1 104 ? -21.981 10.043 -25.971 1.00 56.53 104 GLY A CA 1
ATOM 802 C C . GLY A 1 104 ? -23.277 10.820 -25.766 1.00 56.53 104 GLY A C 1
ATOM 803 O O . GLY A 1 104 ? -24.213 10.562 -26.504 1.00 56.53 104 GLY A O 1
ATOM 804 N N . THR A 1 105 ? -23.308 11.750 -24.800 1.00 54.03 105 THR A N 1
ATOM 805 C CA . THR A 1 105 ? -23.883 13.118 -24.901 1.00 54.03 105 THR A CA 1
ATOM 806 C C . THR A 1 105 ? -24.165 13.707 -23.513 1.00 54.03 105 THR A C 1
ATOM 808 O O . THR A 1 105 ? -25.207 13.418 -22.932 1.00 54.03 105 THR A O 1
ATOM 811 N N . ALA A 1 106 ? -23.276 14.571 -23.013 1.00 49.03 106 ALA A N 1
ATOM 812 C CA . ALA A 1 106 ? -23.613 15.742 -22.188 1.00 49.03 106 ALA A CA 1
ATOM 813 C C . ALA A 1 106 ? -22.316 16.462 -21.785 1.00 49.03 106 ALA A C 1
ATOM 815 O O . ALA A 1 106 ? -21.711 16.138 -20.770 1.00 49.03 106 ALA A O 1
ATOM 816 N N . HIS A 1 107 ? -21.865 17.426 -22.585 1.00 46.97 107 HIS A N 1
ATOM 817 C CA . HIS A 1 107 ? -20.958 18.478 -22.117 1.00 46.97 107 HIS A CA 1
ATOM 818 C C . HIS A 1 107 ? -21.635 19.808 -22.438 1.00 46.97 107 HIS A C 1
ATOM 820 O O . HIS A 1 107 ? -21.593 20.285 -23.569 1.00 46.97 107 HIS A O 1
ATOM 826 N N . ALA A 1 108 ? -22.337 20.355 -21.447 1.00 53.81 108 ALA A N 1
ATOM 827 C CA . ALA A 1 108 ? -22.810 21.729 -21.465 1.00 53.81 108 ALA A CA 1
ATOM 828 C C . ALA A 1 108 ? -21.689 22.608 -20.893 1.00 53.81 108 ALA A C 1
ATOM 830 O O . ALA A 1 108 ? -21.303 22.451 -19.738 1.00 53.81 108 ALA A O 1
ATOM 831 N N . GLN A 1 109 ? -21.147 23.502 -21.719 1.00 48.56 109 GLN A N 1
ATOM 832 C CA . GLN A 1 109 ? -20.224 24.554 -21.296 1.00 48.56 109 GLN A CA 1
ATOM 833 C C . GLN A 1 109 ? -20.970 25.560 -20.411 1.00 48.56 109 GLN A C 1
ATOM 835 O O . GLN A 1 109 ? -21.868 26.253 -20.887 1.00 48.56 109 GLN A O 1
ATOM 840 N N . GLN A 1 110 ? -20.590 25.649 -19.137 1.00 46.25 110 GLN A N 1
ATOM 841 C CA . GLN A 1 110 ? -20.920 26.785 -18.275 1.00 46.25 110 GLN A CA 1
ATOM 842 C C . GLN A 1 110 ? -19.778 27.803 -18.325 1.00 46.25 110 GLN A C 1
ATOM 844 O O . GLN A 1 110 ? -18.603 27.448 -18.240 1.00 46.25 110 GLN A O 1
ATOM 849 N N . ALA A 1 111 ? -20.151 29.065 -18.531 1.00 57.00 111 ALA A N 1
ATOM 850 C CA . ALA A 1 111 ? -19.252 30.208 -18.534 1.00 57.00 111 ALA A CA 1
ATOM 851 C C . ALA A 1 111 ? -18.750 30.515 -17.108 1.00 57.00 111 ALA A C 1
ATOM 853 O O . ALA A 1 111 ? -19.486 30.276 -16.150 1.00 57.00 111 ALA A O 1
ATOM 854 N N . PRO A 1 112 ? -17.528 31.053 -16.948 1.00 57.94 112 PRO A N 1
ATOM 855 C CA . PRO A 1 112 ? -17.015 31.459 -15.647 1.00 57.94 112 PRO A CA 1
ATOM 856 C C . PRO A 1 112 ? -17.563 32.838 -15.257 1.00 57.94 112 PRO A C 1
ATOM 858 O O . PRO A 1 112 ? -17.200 33.850 -15.860 1.00 57.94 112 PRO A O 1
ATOM 861 N N . ASP A 1 113 ? -18.410 32.878 -14.230 1.00 47.12 113 ASP A N 1
ATOM 862 C CA . ASP A 1 113 ? -18.762 34.121 -13.545 1.00 47.12 113 ASP A CA 1
ATOM 863 C C . ASP A 1 113 ? -17.605 34.549 -12.632 1.00 47.12 113 ASP A C 1
ATOM 865 O O . ASP A 1 113 ? -17.125 33.799 -11.779 1.00 47.12 113 ASP A O 1
ATOM 869 N N . ALA A 1 114 ? -17.137 35.777 -12.846 1.00 53.81 114 ALA A N 1
ATOM 870 C CA . ALA A 1 114 ? -16.077 36.412 -12.083 1.00 53.81 114 ALA A CA 1
ATOM 871 C C . ALA A 1 114 ? -16.582 36.795 -10.682 1.00 53.81 114 ALA A C 1
ATOM 873 O O . ALA A 1 114 ? -17.195 37.846 -10.498 1.00 53.81 114 ALA A O 1
ATOM 874 N N . ALA A 1 115 ? -16.305 35.944 -9.692 1.00 51.69 115 ALA A N 1
ATOM 875 C CA . ALA A 1 115 ? -16.501 36.253 -8.281 1.00 51.69 115 ALA A CA 1
ATOM 876 C C . ALA A 1 115 ? -15.232 36.883 -7.685 1.00 51.69 115 ALA A C 1
ATOM 878 O O . ALA A 1 115 ? -14.124 36.359 -7.788 1.00 51.69 115 ALA A O 1
ATOM 879 N N . THR A 1 116 ? -15.422 38.049 -7.079 1.00 51.31 116 THR A N 1
ATOM 880 C CA . THR A 1 116 ? -14.440 38.818 -6.316 1.00 51.31 116 THR A CA 1
ATOM 881 C C . THR A 1 116 ? -14.044 38.038 -5.058 1.00 51.31 116 THR A C 1
ATOM 883 O O . THR A 1 116 ? -14.892 37.797 -4.206 1.00 51.31 116 THR A O 1
ATOM 886 N N . ALA A 1 117 ? -12.779 37.623 -4.948 1.00 45.28 117 ALA A N 1
ATOM 887 C CA . ALA A 1 117 ? -12.274 36.872 -3.799 1.00 45.28 117 ALA A CA 1
ATOM 888 C C . ALA A 1 117 ? -11.869 37.813 -2.650 1.00 45.28 117 ALA A C 1
ATOM 890 O O . ALA A 1 117 ? -10.935 38.608 -2.784 1.00 45.28 117 ALA A O 1
ATOM 891 N N . GLU A 1 118 ? -12.568 37.704 -1.520 1.00 43.91 118 GLU A N 1
ATOM 892 C CA . GLU A 1 118 ? -12.024 38.053 -0.204 1.00 43.91 118 GLU A CA 1
ATOM 893 C C . GLU A 1 118 ? -10.884 37.078 0.154 1.00 43.91 118 GLU A C 1
ATOM 895 O O . GLU A 1 118 ? -10.910 35.924 -0.284 1.00 43.91 118 GLU A O 1
ATOM 900 N N . PRO A 1 119 ? -9.871 37.495 0.938 1.00 46.12 119 PRO A N 1
ATOM 901 C CA . PRO A 1 119 ? -8.848 36.585 1.430 1.00 46.12 119 PRO A CA 1
ATOM 902 C C . PRO A 1 119 ? -9.458 35.684 2.507 1.00 46.12 119 PRO A C 1
ATOM 904 O O . PRO A 1 119 ? -9.449 36.002 3.697 1.00 46.12 119 PRO A O 1
ATOM 907 N N . GLU A 1 120 ? -10.005 34.552 2.076 1.00 40.84 120 GLU A N 1
ATOM 908 C CA . GLU A 1 120 ? -10.334 33.432 2.942 1.00 40.84 120 GLU A CA 1
ATOM 909 C C . GLU A 1 120 ? -9.017 32.925 3.540 1.00 40.84 120 GLU A C 1
ATOM 911 O O . GLU A 1 120 ? -8.229 32.227 2.906 1.00 40.84 120 GLU A O 1
ATOM 916 N N . ASN A 1 121 ? -8.724 33.355 4.767 1.00 45.34 121 ASN A N 1
ATOM 917 C CA . ASN A 1 121 ? -7.680 32.766 5.591 1.00 45.34 121 ASN A CA 1
ATOM 918 C C . ASN A 1 121 ? -8.189 31.405 6.087 1.00 45.34 121 ASN A C 1
ATOM 920 O O . ASN A 1 121 ? -8.457 31.215 7.272 1.00 45.34 121 ASN A O 1
ATOM 924 N N . SER A 1 122 ? -8.394 30.482 5.148 1.00 39.66 122 SER A N 1
ATOM 925 C CA . SER A 1 122 ? -8.612 29.068 5.395 1.00 39.66 122 SER A CA 1
ATOM 926 C C . SER A 1 122 ? -7.301 28.513 5.938 1.00 39.66 122 SER A C 1
ATOM 928 O O . SER A 1 122 ? -6.441 28.049 5.187 1.00 39.66 122 SER A O 1
ATOM 930 N N . GLN A 1 123 ? -7.109 28.623 7.257 1.00 42.22 123 GLN A N 1
ATOM 931 C CA . GLN A 1 123 ? -6.198 27.719 7.947 1.00 42.22 123 GLN A CA 1
ATOM 932 C C . GLN A 1 123 ? -6.579 26.307 7.493 1.00 42.22 123 GLN A C 1
ATOM 934 O O . GLN A 1 123 ? -7.759 25.973 7.597 1.00 42.22 123 GLN A O 1
ATOM 939 N N . PRO A 1 124 ? -5.645 25.512 6.943 1.00 46.44 124 PRO A N 1
ATOM 940 C CA . PRO A 1 124 ? -5.953 24.145 6.567 1.00 46.44 124 PRO A CA 1
ATOM 941 C C . PRO A 1 124 ? -6.489 23.451 7.815 1.00 46.44 124 PRO A C 1
ATOM 943 O O . PRO A 1 124 ? -5.808 23.413 8.846 1.00 46.44 124 PRO A O 1
ATOM 946 N N . ASP A 1 125 ? -7.738 22.994 7.729 1.00 55.69 125 ASP A N 1
ATOM 947 C CA . ASP A 1 125 ? -8.336 22.107 8.714 1.00 55.69 125 ASP A CA 1
ATOM 948 C C . ASP A 1 125 ? -7.297 21.031 9.018 1.00 55.69 125 ASP A C 1
ATOM 950 O O . ASP A 1 125 ? -6.746 20.424 8.100 1.00 55.69 125 ASP A O 1
ATOM 954 N N . ALA A 1 126 ? -6.932 20.924 10.295 1.00 60.47 126 ALA A N 1
ATOM 955 C CA . ALA A 1 126 ? -5.783 20.167 10.766 1.00 60.47 126 ALA A CA 1
ATOM 956 C C . ALA A 1 126 ? -5.619 18.841 10.003 1.00 60.47 126 ALA A C 1
ATOM 958 O O . ALA A 1 126 ? -6.593 18.109 9.836 1.00 60.47 126 ALA A O 1
ATOM 959 N N . GLY A 1 127 ? -4.398 18.592 9.512 1.00 81.19 127 GLY A N 1
ATOM 960 C CA . GLY A 1 127 ? -4.023 17.508 8.600 1.00 81.19 127 GLY A CA 1
ATOM 961 C C . GLY A 1 127 ? -4.368 16.119 9.127 1.00 81.19 127 GLY A C 1
ATOM 962 O O . GLY A 1 127 ? -3.529 15.399 9.665 1.00 81.19 127 GLY A O 1
ATOM 963 N N . TYR A 1 128 ? -5.635 15.747 9.008 1.00 88.62 128 TYR A N 1
ATOM 964 C CA . TYR A 1 128 ? -6.162 14.467 9.434 1.00 88.62 128 TYR A CA 1
ATOM 965 C C . TYR A 1 128 ? -6.707 13.730 8.220 1.00 88.62 128 TYR A C 1
ATOM 967 O O . TYR A 1 128 ? -7.473 14.271 7.426 1.00 88.62 128 TYR A O 1
ATOM 975 N N . SER A 1 129 ? -6.365 12.452 8.122 1.00 91.62 129 SER A N 1
ATOM 976 C CA . SER A 1 129 ? -7.027 11.508 7.225 1.00 91.62 129 SER A CA 1
ATOM 977 C C . SER A 1 129 ? -7.776 10.482 8.060 1.00 91.62 129 SER A C 1
ATOM 979 O O . SER A 1 129 ? -7.403 10.196 9.199 1.00 91.62 129 SER A O 1
ATOM 981 N N . CYS A 1 130 ? -8.859 9.924 7.534 1.00 92.75 130 CYS A N 1
ATOM 982 C CA . CYS A 1 130 ? -9.538 8.844 8.227 1.00 92.75 130 CYS A CA 1
ATOM 983 C C . CYS A 1 130 ? -10.233 7.899 7.266 1.00 92.75 130 CYS A C 1
ATOM 985 O O . CYS A 1 130 ? -10.815 8.329 6.273 1.00 92.75 130 CYS A O 1
ATOM 987 N N . ASP A 1 131 ? -10.198 6.619 7.615 1.00 94.06 131 ASP A N 1
ATOM 988 C CA . ASP A 1 131 ? -10.916 5.567 6.918 1.00 94.06 131 ASP A CA 1
ATOM 989 C C . ASP A 1 131 ? -11.407 4.500 7.911 1.00 94.06 131 ASP A C 1
ATOM 991 O O . ASP A 1 131 ? -10.956 4.415 9.063 1.00 94.06 131 ASP A O 1
ATOM 995 N N . MET A 1 132 ? -12.385 3.701 7.497 1.00 94.12 132 MET A N 1
ATOM 996 C CA . MET A 1 132 ? -13.023 2.710 8.349 1.00 94.12 132 MET A CA 1
ATOM 997 C C . MET A 1 132 ? -13.531 1.493 7.582 1.00 94.12 132 MET A C 1
ATOM 999 O O . MET A 1 132 ? -14.004 1.580 6.455 1.00 94.12 132 MET A O 1
ATOM 1003 N N . SER A 1 133 ? -13.527 0.357 8.272 1.00 93.81 133 SER A N 1
ATOM 1004 C CA . SER A 1 133 ? -14.261 -0.843 7.885 1.00 93.81 133 SER A CA 1
ATOM 1005 C C . SER A 1 133 ? -15.410 -1.105 8.867 1.00 93.81 133 SER A C 1
ATOM 1007 O O . SER A 1 133 ? -15.738 -0.286 9.736 1.00 93.81 133 SER A O 1
ATOM 1009 N N . ASP A 1 134 ? -16.043 -2.271 8.757 1.00 92.94 134 ASP A N 1
ATOM 1010 C CA . ASP A 1 134 ? -17.069 -2.705 9.711 1.00 92.94 134 ASP A CA 1
ATOM 1011 C C . ASP A 1 134 ? -16.505 -2.895 11.128 1.00 92.94 134 ASP A C 1
ATOM 1013 O O . ASP A 1 134 ? -17.213 -2.682 12.112 1.00 92.94 134 ASP A O 1
ATOM 1017 N N . ALA A 1 135 ? -15.226 -3.272 11.245 1.00 95.12 135 ALA A N 1
ATOM 1018 C CA . ALA A 1 135 ? -14.601 -3.648 12.514 1.00 95.12 135 ALA A CA 1
ATOM 1019 C C . ALA A 1 135 ? -13.549 -2.650 13.015 1.00 95.12 135 ALA A C 1
ATOM 1021 O O . ALA A 1 135 ? -13.191 -2.686 14.198 1.00 95.12 135 ALA A O 1
ATOM 1022 N N . TRP A 1 136 ? -13.051 -1.771 12.144 1.00 95.56 136 TRP A N 1
ATOM 1023 C CA . TRP A 1 136 ? -11.909 -0.912 12.434 1.00 95.56 136 TRP A CA 1
ATOM 1024 C C . TRP A 1 136 ? -12.143 0.523 11.997 1.00 95.56 136 TRP A C 1
ATOM 1026 O O . TRP A 1 136 ? -12.824 0.795 11.014 1.00 95.56 136 TRP A O 1
ATOM 1036 N N . ARG A 1 137 ? -11.522 1.437 12.732 1.00 93.94 137 ARG A N 1
ATOM 1037 C CA . ARG A 1 137 ? -11.386 2.845 12.388 1.00 93.94 137 ARG A CA 1
ATOM 1038 C C . ARG A 1 137 ? -9.913 3.211 12.464 1.00 93.94 137 ARG A C 1
ATOM 1040 O O . ARG A 1 137 ? -9.252 2.861 13.445 1.00 93.94 137 ARG A O 1
ATOM 1047 N N . VAL A 1 138 ? -9.425 3.922 11.456 1.00 94.94 138 VAL A N 1
ATOM 1048 C CA . VAL A 1 138 ? -8.040 4.388 11.383 1.00 94.94 138 VAL A CA 1
ATOM 1049 C C . VAL A 1 138 ? -8.041 5.880 11.111 1.00 94.94 138 VAL A C 1
ATOM 1051 O O . VAL A 1 138 ? -8.612 6.322 10.122 1.00 94.94 138 VAL A O 1
ATOM 1054 N N . VAL A 1 139 ? -7.397 6.642 11.989 1.00 94.25 139 VAL A N 1
ATOM 1055 C CA . VAL A 1 139 ? -7.176 8.079 11.809 1.00 94.25 139 VAL A CA 1
ATOM 1056 C C . VAL A 1 139 ? -5.689 8.310 11.590 1.00 94.25 139 VAL A C 1
ATOM 1058 O O . VAL A 1 139 ? -4.887 7.967 12.456 1.00 94.25 139 VAL A O 1
ATOM 1061 N N . GLY A 1 140 ? -5.314 8.896 10.461 1.00 94.69 140 GLY A N 1
ATOM 1062 C CA . GLY A 1 140 ? -3.976 9.425 10.245 1.00 94.69 140 GLY A CA 1
ATOM 1063 C C . GLY A 1 140 ? -3.867 10.851 10.762 1.00 94.69 140 GLY A C 1
ATOM 1064 O O . GLY A 1 140 ? -4.682 11.698 10.410 1.00 94.69 140 GLY A O 1
ATOM 1065 N N . VAL A 1 141 ? -2.867 11.101 11.600 1.00 93.31 141 VAL A N 1
ATOM 1066 C CA . VAL A 1 141 ? -2.525 12.424 12.128 1.00 93.31 141 VAL A CA 1
ATOM 1067 C C . VAL A 1 141 ? -1.230 12.866 11.468 1.00 93.31 141 VAL A C 1
ATOM 1069 O O . VAL A 1 141 ? -0.194 12.239 11.699 1.00 93.31 141 VAL A O 1
ATOM 1072 N N . GLU A 1 142 ? -1.288 13.897 10.628 1.00 93.25 142 GLU A N 1
ATOM 1073 C CA . GLU A 1 142 ? -0.101 14.431 9.965 1.00 93.25 142 GLU A CA 1
ATOM 1074 C C . GLU A 1 142 ? 0.929 14.919 10.981 1.00 93.25 142 GLU A C 1
ATOM 1076 O O . GLU A 1 142 ? 0.621 15.546 12.000 1.00 93.25 142 GLU A O 1
ATOM 1081 N N . ASN A 1 143 ? 2.187 14.630 10.674 1.00 89.44 143 ASN A N 1
ATOM 1082 C CA . ASN A 1 143 ? 3.312 15.144 11.423 1.00 89.44 143 ASN A CA 1
ATOM 1083 C C . ASN A 1 143 ? 3.523 16.612 11.014 1.00 89.44 143 ASN A C 1
ATOM 1085 O O . ASN A 1 143 ? 3.863 16.908 9.874 1.00 89.44 143 ASN A O 1
ATOM 1089 N N . GLY A 1 144 ? 3.345 17.553 11.944 1.00 88.19 144 GLY A N 1
ATOM 1090 C CA . GLY A 1 144 ? 3.466 18.989 11.643 1.00 88.19 144 GLY A CA 1
ATOM 1091 C C . GLY A 1 144 ? 4.880 19.462 11.266 1.00 88.19 144 GLY A C 1
ATOM 1092 O O . GLY A 1 144 ? 5.035 20.573 10.767 1.00 88.19 144 GLY A O 1
ATOM 1093 N N . GLU A 1 145 ? 5.909 18.642 11.506 1.00 89.19 145 GLU A N 1
ATOM 1094 C CA . GLU A 1 145 ? 7.321 18.995 11.277 1.00 89.19 145 GLU A CA 1
ATOM 1095 C C . GLU A 1 145 ? 7.986 18.207 10.138 1.00 89.19 145 GLU A C 1
ATOM 1097 O O . GLU A 1 145 ? 8.971 18.673 9.567 1.00 89.19 145 GLU A O 1
ATOM 1102 N N . VAL A 1 146 ? 7.480 17.016 9.800 1.00 91.00 146 VAL A N 1
ATOM 1103 C CA . VAL A 1 146 ? 8.073 16.135 8.781 1.00 91.00 146 VAL A CA 1
ATOM 1104 C C . VAL A 1 146 ? 6.985 15.487 7.925 1.00 91.00 146 VAL A C 1
ATOM 1106 O O . VAL A 1 146 ? 5.886 15.276 8.418 1.00 91.00 146 VAL A O 1
ATOM 1109 N N . PRO A 1 147 ? 7.250 15.134 6.656 1.00 94.00 147 PRO A N 1
ATOM 1110 C CA . PRO A 1 147 ? 6.245 14.479 5.823 1.00 94.00 147 PRO A CA 1
ATOM 1111 C C . PRO A 1 147 ? 5.788 13.132 6.397 1.00 94.00 147 PRO A C 1
ATOM 1113 O O . PRO A 1 147 ? 6.615 12.317 6.806 1.00 94.00 147 PRO A O 1
ATOM 1116 N N . GLY A 1 148 ? 4.482 12.873 6.349 1.00 94.56 148 GLY A N 1
ATOM 1117 C CA . GLY A 1 148 ? 3.863 11.616 6.769 1.00 94.56 148 GLY A CA 1
ATOM 1118 C C . GLY A 1 148 ? 2.898 11.778 7.938 1.00 94.56 148 GLY A C 1
ATOM 1119 O O . GLY A 1 148 ? 2.585 12.890 8.362 1.00 94.56 148 GLY A O 1
ATOM 1120 N N . MET A 1 149 ? 2.416 10.650 8.457 1.00 96.19 149 MET A N 1
ATOM 1121 C CA . MET A 1 149 ? 1.440 10.617 9.545 1.00 96.19 149 MET A CA 1
ATOM 1122 C C . MET A 1 149 ? 1.672 9.469 10.528 1.00 96.19 149 MET A C 1
ATOM 1124 O O . MET A 1 149 ? 2.185 8.408 10.169 1.00 96.19 149 MET A O 1
ATOM 1128 N N . VAL A 1 150 ? 1.203 9.657 11.761 1.00 95.94 150 VAL A N 1
ATOM 1129 C CA . VAL A 1 150 ? 1.004 8.574 12.731 1.00 95.94 150 VAL A CA 1
ATOM 1130 C C . VAL A 1 150 ? -0.429 8.067 12.609 1.00 95.94 150 VAL A C 1
ATOM 1132 O O . VAL A 1 150 ? -1.379 8.849 12.608 1.00 95.94 150 VAL A O 1
ATO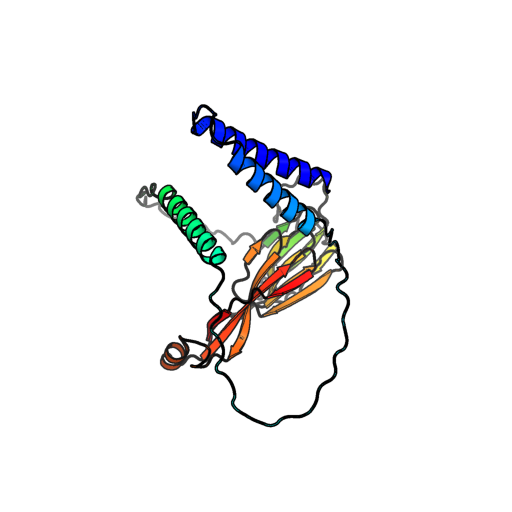M 1135 N N . LEU A 1 151 ? -0.605 6.750 12.504 1.00 96.75 151 LEU A N 1
ATOM 1136 C CA . LEU A 1 151 ? -1.919 6.134 12.322 1.00 96.75 151 LEU A CA 1
ATOM 1137 C C . LEU A 1 151 ? -2.458 5.630 13.662 1.00 96.75 151 LEU A C 1
ATOM 1139 O O . LEU A 1 151 ? -1.907 4.710 14.264 1.00 96.75 151 LEU A O 1
ATOM 1143 N N . HIS A 1 152 ? -3.561 6.205 14.117 1.00 95.50 152 HIS A N 1
ATOM 1144 C CA . HIS A 1 152 ? -4.290 5.819 15.318 1.00 95.50 152 HIS A CA 1
ATOM 1145 C C . HIS A 1 152 ? -5.377 4.806 14.956 1.00 95.50 152 HIS A C 1
ATOM 1147 O O . HIS A 1 152 ? -6.334 5.136 14.254 1.00 95.50 152 HIS A O 1
ATOM 1153 N N . VAL A 1 153 ? -5.246 3.572 15.443 1.00 96.12 153 VAL A N 1
ATOM 1154 C CA . VAL A 1 153 ? -6.163 2.471 15.122 1.00 96.12 153 VAL A CA 1
ATOM 1155 C C . VAL A 1 153 ? -7.061 2.168 16.314 1.00 96.12 153 VAL A C 1
ATOM 1157 O O . VAL A 1 153 ? -6.620 2.139 17.464 1.00 96.12 153 VAL A O 1
ATOM 1160 N N . SER A 1 154 ? -8.349 1.952 16.062 1.00 95.00 154 SER A N 1
ATOM 1161 C CA . SER A 1 154 ? -9.319 1.564 17.090 1.00 95.00 154 SER A CA 1
ATOM 1162 C C . SER A 1 154 ? -10.353 0.590 16.540 1.00 95.00 154 SER A C 1
ATOM 1164 O O . SER A 1 154 ? -10.757 0.683 15.379 1.00 95.00 154 SER A O 1
ATOM 1166 N N . ARG A 1 155 ? -10.842 -0.314 17.387 1.00 94.50 155 ARG A N 1
ATOM 1167 C CA . ARG A 1 155 ? -12.032 -1.114 17.113 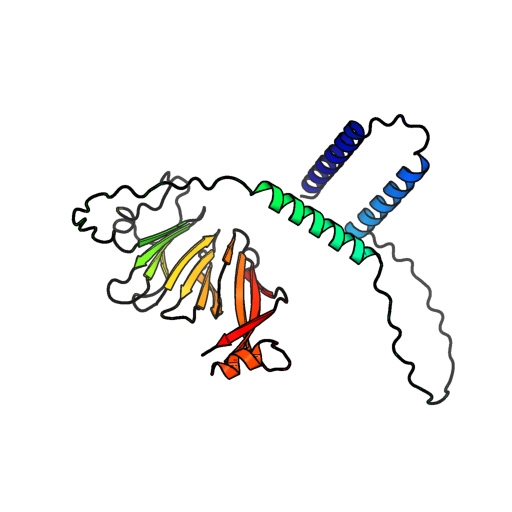1.00 94.50 155 ARG A CA 1
ATOM 1168 C C . ARG A 1 155 ? -13.236 -0.199 16.945 1.00 94.50 155 ARG A C 1
ATOM 1170 O O . ARG A 1 155 ? -13.485 0.703 17.752 1.00 94.50 155 ARG A O 1
ATOM 1177 N N . ARG A 1 156 ? -14.005 -0.455 15.892 1.00 91.31 156 ARG A N 1
ATOM 1178 C CA . ARG A 1 156 ? -15.281 0.214 15.679 1.00 91.31 156 ARG A CA 1
ATOM 1179 C C . ARG A 1 156 ? -16.318 -0.398 16.612 1.00 91.31 156 ARG A C 1
ATOM 1181 O O . ARG A 1 156 ? -16.471 -1.615 16.671 1.00 91.31 156 ARG A O 1
ATOM 1188 N N . ASP A 1 157 ? -17.029 0.457 17.336 1.00 87.50 157 ASP A N 1
ATOM 1189 C CA . ASP A 1 157 ? -18.215 0.033 18.071 1.00 87.50 157 ASP A CA 1
ATOM 1190 C C . ASP A 1 157 ? -19.369 -0.118 17.065 1.00 87.50 157 ASP A C 1
ATOM 1192 O O . ASP A 1 157 ? -19.749 0.885 16.451 1.00 87.50 157 ASP A O 1
ATOM 1196 N N . PRO A 1 158 ? -19.932 -1.325 16.867 1.00 84.19 158 PRO A N 1
ATOM 1197 C CA . PRO A 1 158 ? -21.035 -1.533 15.931 1.00 84.19 158 PRO A CA 1
ATOM 1198 C C . PRO A 1 158 ? -22.307 -0.771 16.333 1.00 84.19 158 PRO A C 1
ATOM 1200 O O . PRO A 1 158 ? -23.167 -0.536 15.487 1.00 84.19 158 PRO A O 1
ATOM 1203 N N . ALA A 1 159 ? -22.442 -0.370 17.603 1.00 85.31 159 ALA A N 1
ATOM 1204 C CA . ALA A 1 159 ? -23.540 0.473 18.066 1.00 85.31 159 ALA A CA 1
ATOM 1205 C C . ALA A 1 159 ? -23.311 1.967 17.777 1.00 85.31 159 ALA A C 1
ATOM 1207 O O . ALA A 1 159 ? -24.247 2.768 17.896 1.00 85.31 159 ALA A O 1
ATOM 1208 N N . SER A 1 160 ? -22.091 2.361 17.394 1.00 80.56 160 SER A N 1
ATOM 1209 C CA . SER A 1 160 ? -21.780 3.745 17.063 1.00 80.56 160 SER A CA 1
ATOM 1210 C C . SER A 1 160 ? -22.527 4.155 15.801 1.00 80.56 160 SER A C 1
ATOM 1212 O O . SER A 1 160 ? -22.275 3.664 14.702 1.00 80.56 160 SER A O 1
ATOM 1214 N N . LYS A 1 161 ? -23.450 5.103 15.968 1.00 73.25 161 LYS A N 1
ATOM 1215 C CA . LYS A 1 161 ? -24.186 5.726 14.865 1.00 73.25 161 LYS A CA 1
ATOM 1216 C C . LYS A 1 161 ? -23.365 6.767 14.116 1.00 73.25 161 LYS A C 1
ATOM 1218 O O . LYS A 1 161 ? -23.933 7.407 13.240 1.00 73.25 161 LYS A O 1
ATOM 1223 N N . LEU A 1 162 ? -22.095 6.980 14.475 1.00 69.00 162 LEU A N 1
ATOM 1224 C CA . LEU A 1 162 ? -21.244 7.946 13.792 1.00 69.00 162 LEU A CA 1
ATOM 1225 C C . LEU A 1 162 ? -21.070 7.470 12.345 1.00 69.00 162 LEU A C 1
ATOM 1227 O O . LEU A 1 162 ? -20.435 6.435 12.117 1.00 69.00 162 LEU A O 1
ATOM 1231 N N . PRO A 1 163 ? -21.690 8.166 11.375 1.00 64.31 163 PRO A N 1
ATOM 1232 C CA . PRO A 1 163 ? -21.681 7.716 9.992 1.00 64.31 163 PRO A CA 1
ATOM 1233 C C . PRO A 1 163 ? -20.303 7.925 9.358 1.00 64.31 163 PRO A C 1
ATOM 1235 O O . PRO A 1 163 ? -19.977 7.254 8.384 1.00 64.31 163 PRO A O 1
ATOM 1238 N N . HIS A 1 164 ? -19.491 8.819 9.933 1.00 68.88 164 HIS A N 1
ATOM 1239 C CA . HIS A 1 164 ? -18.217 9.268 9.392 1.00 68.88 164 HIS A CA 1
ATOM 1240 C C . HIS A 1 164 ? -17.200 9.525 10.503 1.00 68.88 164 HIS A C 1
ATOM 1242 O O . HIS A 1 164 ? -17.546 9.646 11.680 1.00 68.88 164 HIS A O 1
ATOM 1248 N N . CYS A 1 165 ? -15.934 9.598 10.106 1.00 73.62 165 CYS A N 1
ATOM 1249 C CA . CYS A 1 165 ? -14.857 10.040 10.968 1.00 73.62 165 CYS A CA 1
ATOM 1250 C C . CYS A 1 165 ? -15.016 11.527 11.285 1.00 73.62 165 CYS A C 1
ATOM 1252 O O . CYS A 1 165 ? -14.630 12.370 10.482 1.00 73.62 165 CYS A O 1
ATOM 1254 N N . ASP A 1 166 ? -15.581 11.855 12.443 1.00 72.50 166 ASP A N 1
ATOM 1255 C CA . ASP A 1 166 ? -15.509 13.220 12.955 1.00 72.50 166 ASP A CA 1
ATOM 1256 C C . ASP A 1 166 ? -14.105 13.453 13.525 1.00 72.50 166 ASP A C 1
ATOM 1258 O O . ASP A 1 166 ? -13.793 13.078 14.657 1.00 72.50 166 ASP A O 1
ATOM 1262 N N . THR A 1 167 ? -13.219 14.009 12.703 1.00 67.69 167 THR A N 1
ATOM 1263 C CA . THR A 1 167 ? -11.815 14.254 13.058 1.00 67.69 167 THR A CA 1
ATOM 1264 C C . THR A 1 167 ? -11.651 15.372 14.089 1.00 67.69 167 THR A C 1
ATOM 1266 O O . THR A 1 167 ? -10.622 15.427 14.758 1.00 67.69 167 THR A O 1
ATOM 1269 N N . SER A 1 168 ? -12.664 16.226 14.279 1.00 64.75 168 SER A N 1
ATOM 1270 C CA . SER A 1 168 ? -12.567 17.423 15.123 1.00 64.75 168 SER A CA 1
ATOM 1271 C C . SER A 1 168 ? -12.723 17.135 16.624 1.00 64.75 168 SER A C 1
ATOM 1273 O O . SER A 1 168 ? -12.065 17.772 17.447 1.00 64.75 168 SER A O 1
ATOM 1275 N N . GLY A 1 169 ? -13.548 16.148 16.996 1.00 64.50 169 GLY A N 1
ATOM 1276 C CA . GLY A 1 169 ? -13.812 15.790 18.397 1.00 64.50 169 GLY A CA 1
ATOM 1277 C C . GLY A 1 169 ? -13.226 14.446 18.840 1.00 64.50 169 GLY A C 1
ATOM 1278 O O . GLY A 1 169 ? -12.803 14.301 19.992 1.00 64.50 169 GLY A O 1
ATOM 1279 N N . ASP A 1 170 ? -13.163 13.456 17.944 1.00 61.19 170 ASP A N 1
ATOM 1280 C CA . ASP A 1 170 ? -12.834 12.079 18.337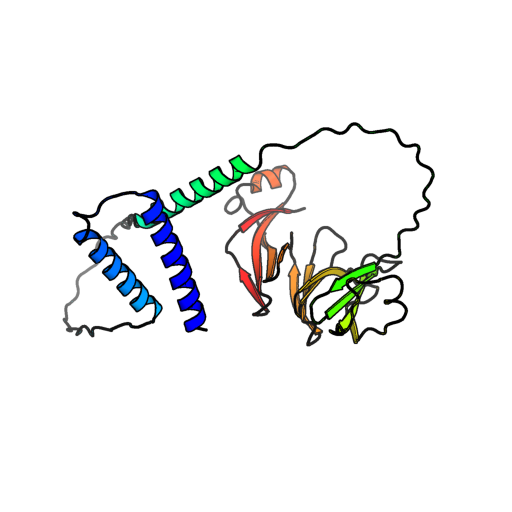 1.00 61.19 170 ASP A CA 1
ATOM 1281 C C . ASP A 1 170 ? -11.335 11.838 18.530 1.00 61.19 170 ASP A C 1
ATOM 1283 O O . ASP A 1 170 ? -10.959 11.006 19.357 1.00 61.19 170 ASP A O 1
ATOM 1287 N N . VAL A 1 171 ? -10.469 12.533 17.786 1.00 65.06 171 VAL A N 1
ATOM 1288 C CA . VAL A 1 171 ? -9.010 12.318 17.860 1.00 65.06 171 VAL A CA 1
ATOM 1289 C C . VAL A 1 171 ? -8.459 12.801 19.197 1.00 65.06 171 VAL A C 1
ATOM 1291 O O . VAL A 1 171 ? -7.649 12.120 19.821 1.00 65.06 171 VAL A O 1
ATOM 1294 N N . ALA A 1 172 ? -8.941 13.950 19.674 1.00 64.81 172 ALA A N 1
ATOM 1295 C CA . ALA A 1 172 ? -8.486 14.541 20.927 1.00 64.81 172 ALA A CA 1
ATOM 1296 C C . ALA A 1 172 ? -8.996 13.790 22.169 1.00 64.81 172 ALA A C 1
ATOM 1298 O O . ALA A 1 172 ? -8.372 13.851 23.227 1.00 64.81 172 ALA A O 1
ATOM 1299 N N . THR A 1 173 ? -10.134 13.097 22.065 1.00 73.81 173 THR A N 1
ATOM 1300 C CA . THR A 1 173 ? -10.819 12.522 23.233 1.00 73.81 173 THR A CA 1
ATOM 1301 C C . THR A 1 173 ? -10.684 11.009 23.346 1.00 73.81 173 THR A C 1
ATOM 1303 O O . THR A 1 173 ? -10.845 10.468 24.443 1.00 73.81 173 THR A O 1
ATOM 1306 N N . ARG A 1 174 ? -10.372 10.303 22.253 1.00 81.25 174 ARG A N 1
ATOM 1307 C CA . ARG A 1 174 ? -10.350 8.840 22.241 1.00 81.25 174 ARG A CA 1
ATOM 1308 C C . ARG A 1 174 ? -8.928 8.298 22.220 1.00 81.25 174 ARG A C 1
ATOM 1310 O O . ARG A 1 174 ? -8.183 8.491 21.266 1.00 81.25 174 ARG A O 1
ATOM 1317 N N . THR A 1 175 ? -8.573 7.552 23.263 1.00 90.12 175 THR A N 1
ATOM 1318 C CA . THR A 1 175 ? -7.328 6.781 23.282 1.00 90.12 175 THR A CA 1
ATOM 1319 C C . THR A 1 175 ? -7.407 5.681 22.219 1.00 90.12 175 THR A C 1
ATOM 1321 O O . THR A 1 175 ? -8.358 4.894 22.255 1.00 90.12 175 THR A O 1
ATOM 1324 N N . PRO A 1 176 ? -6.462 5.613 21.263 1.00 93.81 176 PRO A N 1
ATOM 1325 C CA . PRO A 1 176 ? -6.437 4.529 20.288 1.00 93.81 176 PRO A CA 1
ATOM 1326 C C . PRO A 1 176 ? -6.116 3.194 20.970 1.00 93.81 176 PRO A C 1
ATOM 1328 O O . PRO A 1 176 ? -5.418 3.162 21.983 1.00 93.81 176 PRO A O 1
ATOM 1331 N N . ASP A 1 177 ? -6.546 2.082 20.372 1.00 95.81 177 ASP A N 1
ATOM 1332 C CA . ASP A 1 177 ? -6.154 0.746 20.840 1.00 95.81 177 ASP A CA 1
ATOM 1333 C C . ASP A 1 177 ? -4.660 0.497 20.596 1.00 95.81 177 ASP A C 1
ATOM 1335 O O . ASP A 1 177 ? -3.991 -0.212 21.352 1.00 95.81 177 ASP A O 1
ATOM 1339 N N . PHE A 1 178 ? -4.137 1.046 19.497 1.00 97.75 178 PHE A N 1
ATOM 1340 C CA . PHE A 1 178 ? -2.717 1.075 19.175 1.00 97.75 178 PHE A CA 1
ATOM 1341 C C . PHE A 1 178 ? -2.421 2.107 18.086 1.00 97.75 178 PHE A C 1
ATOM 1343 O O . PHE A 1 178 ? -3.319 2.591 17.396 1.00 97.75 178 PHE A O 1
ATOM 1350 N N . THR A 1 179 ? -1.139 2.416 17.924 1.00 97.12 179 THR A N 1
ATOM 1351 C CA . THR A 1 179 ? -0.629 3.284 16.865 1.00 97.12 179 THR A CA 1
ATOM 1352 C C . THR A 1 179 ? 0.243 2.494 15.891 1.00 97.12 179 THR A C 1
ATOM 1354 O O . THR A 1 179 ? 0.868 1.499 16.267 1.00 97.12 179 THR A O 1
ATOM 1357 N N . ILE A 1 180 ? 0.273 2.926 14.632 1.00 97.69 180 ILE A N 1
ATOM 1358 C CA . ILE A 1 180 ? 1.201 2.445 13.607 1.00 97.69 180 ILE A CA 1
ATOM 1359 C C . ILE A 1 180 ? 2.039 3.630 13.134 1.00 97.69 180 ILE A C 1
ATOM 1361 O O . ILE A 1 180 ? 1.506 4.698 12.829 1.00 97.69 180 ILE A O 1
ATOM 1365 N N . GLY A 1 181 ? 3.348 3.399 13.062 1.00 95.81 181 GLY A N 1
ATOM 1366 C CA . GLY A 1 181 ? 4.336 4.411 12.725 1.00 95.81 181 GLY A CA 1
ATOM 1367 C C . GLY A 1 181 ? 4.791 5.246 13.919 1.00 95.81 181 GLY A C 1
ATOM 1368 O O . GLY A 1 181 ? 4.261 5.176 15.031 1.00 95.81 181 GLY A O 1
ATOM 1369 N N . THR A 1 182 ? 5.817 6.029 13.649 1.00 95.75 182 THR A N 1
ATOM 1370 C CA . THR A 1 182 ? 6.419 7.038 14.509 1.00 95.75 182 THR A CA 1
ATOM 1371 C C . THR A 1 182 ? 6.351 8.387 13.799 1.00 95.75 182 THR A C 1
ATOM 1373 O O . THR A 1 182 ? 6.145 8.426 12.584 1.00 95.75 182 THR A O 1
ATOM 1376 N N . PRO A 1 183 ? 6.567 9.508 14.505 1.00 93.50 183 PRO A N 1
ATOM 1377 C CA . PRO A 1 183 ? 6.603 10.809 13.851 1.00 93.50 183 PRO A CA 1
ATOM 1378 C C . PRO A 1 183 ? 7.675 10.930 12.763 1.00 93.50 183 PRO A C 1
ATOM 1380 O O . PRO A 1 183 ? 7.593 11.832 11.951 1.00 93.50 183 PRO A O 1
ATOM 1383 N N . GLN A 1 1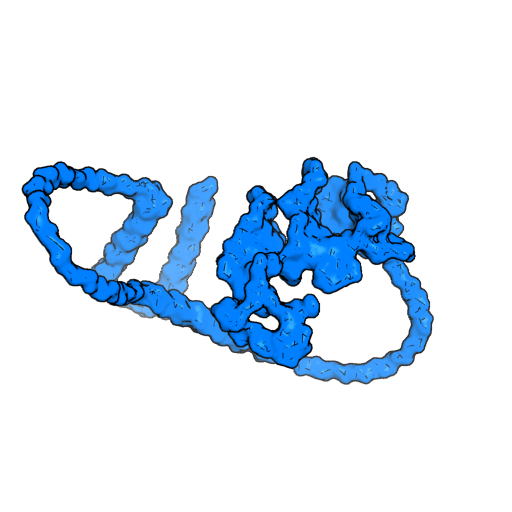84 ? 8.682 10.051 12.728 1.00 94.44 184 GLN A N 1
ATOM 1384 C CA . GLN A 1 184 ? 9.729 10.050 11.702 1.00 94.44 184 GLN A CA 1
ATOM 1385 C C . GLN A 1 184 ? 9.370 9.194 10.479 1.00 94.44 184 GLN A C 1
ATOM 1387 O O . GLN A 1 184 ? 10.077 9.250 9.471 1.00 94.44 184 GLN A O 1
ATOM 1392 N N . ASP A 1 185 ? 8.308 8.390 10.561 1.00 95.56 185 ASP A N 1
ATOM 1393 C CA . ASP A 1 185 ? 7.876 7.558 9.449 1.00 95.56 185 ASP A CA 1
ATOM 1394 C C . ASP A 1 185 ? 7.039 8.364 8.456 1.00 95.56 185 ASP A C 1
ATOM 1396 O O . ASP A 1 185 ? 6.122 9.105 8.808 1.00 95.56 185 ASP A O 1
ATOM 1400 N N . THR A 1 186 ? 7.310 8.145 7.175 1.00 96.06 186 THR A N 1
ATOM 1401 C CA . THR A 1 186 ? 6.654 8.848 6.069 1.00 96.06 186 THR A CA 1
ATOM 1402 C C . THR A 1 186 ? 5.483 8.036 5.534 1.00 96.06 186 THR A C 1
ATOM 1404 O O . THR A 1 186 ? 5.416 7.684 4.354 1.00 96.06 186 THR A O 1
ATOM 1407 N N . LEU A 1 187 ? 4.598 7.650 6.457 1.00 97.44 187 LEU A N 1
ATOM 1408 C CA . LEU A 1 187 ? 3.400 6.871 6.160 1.00 97.44 187 LEU A CA 1
ATOM 1409 C C . LEU A 1 187 ? 2.297 7.769 5.607 1.00 97.44 187 LEU A C 1
ATOM 1411 O O . LEU A 1 187 ? 2.184 8.928 5.995 1.00 97.44 187 LEU A O 1
ATOM 1415 N N . TRP A 1 188 ? 1.455 7.194 4.757 1.00 96.38 188 TRP A N 1
ATOM 1416 C CA . TRP A 1 188 ? 0.255 7.819 4.219 1.00 96.38 188 TRP A CA 1
ATOM 1417 C C . TRP A 1 188 ? -0.880 6.798 4.216 1.00 96.38 188 TRP A C 1
ATOM 1419 O O . TRP A 1 188 ? -0.725 5.701 3.670 1.00 96.38 188 TRP A O 1
ATOM 1429 N N . LEU A 1 189 ? -2.003 7.143 4.847 1.00 96.56 189 LEU A N 1
ATOM 1430 C CA . LEU A 1 189 ? -3.204 6.314 4.884 1.00 96.56 189 LEU A CA 1
ATOM 1431 C C . LEU A 1 189 ? -3.789 6.208 3.475 1.00 96.56 189 LEU A C 1
ATOM 1433 O O . LEU A 1 189 ? -4.184 7.212 2.889 1.00 96.56 189 LEU A O 1
ATOM 1437 N N . THR A 1 190 ? -3.848 4.989 2.944 1.00 96.38 190 THR A N 1
ATOM 1438 C CA . THR A 1 190 ? -4.392 4.726 1.607 1.00 96.38 190 THR A CA 1
ATOM 1439 C C . THR A 1 190 ? -5.810 4.178 1.682 1.00 96.38 190 THR A C 1
ATOM 1441 O O . THR A 1 190 ? -6.656 4.599 0.898 1.00 96.38 190 THR A O 1
ATOM 1444 N N . GLY A 1 191 ? -6.073 3.263 2.620 1.00 96.31 191 GLY A N 1
ATOM 1445 C CA . GLY A 1 191 ? -7.424 2.778 2.887 1.00 96.31 191 GLY A CA 1
ATOM 1446 C C . GLY A 1 191 ? -7.502 1.636 3.902 1.00 96.31 191 GLY A C 1
ATOM 1447 O O . GLY A 1 191 ? -6.481 1.103 4.341 1.00 96.31 191 GLY A O 1
ATOM 1448 N N . VAL A 1 192 ? -8.719 1.239 4.277 1.00 96.88 192 VAL A N 1
ATOM 1449 C CA . VAL A 1 192 ? -9.008 0.146 5.218 1.00 96.88 192 VAL A CA 1
ATOM 1450 C C . VAL A 1 192 ? -10.077 -0.780 4.632 1.00 96.88 192 VAL A C 1
ATOM 1452 O O . VAL A 1 192 ? -11.194 -0.366 4.344 1.00 96.88 192 VAL A O 1
ATOM 1455 N N . THR A 1 193 ? -9.764 -2.069 4.486 1.00 96.06 193 THR A N 1
ATOM 1456 C CA . THR A 1 193 ? -10.704 -3.094 4.003 1.00 96.06 193 THR A CA 1
ATOM 1457 C C . THR A 1 193 ? -10.678 -4.323 4.900 1.00 96.06 193 THR A C 1
ATOM 1459 O O . THR A 1 193 ? -9.644 -4.964 5.088 1.00 96.06 193 THR A O 1
ATOM 1462 N N . GLY A 1 194 ? -11.838 -4.671 5.465 1.00 95.38 194 GLY A N 1
ATOM 1463 C CA . GLY A 1 194 ? -11.949 -5.756 6.441 1.00 95.38 194 GLY A CA 1
ATOM 1464 C C . GLY A 1 194 ? -10.979 -5.547 7.607 1.00 95.38 194 GLY A C 1
ATOM 1465 O O . GLY A 1 194 ? -11.048 -4.526 8.290 1.00 95.38 194 GLY A O 1
ATOM 1466 N N . ASP A 1 195 ? -10.069 -6.503 7.795 1.00 97.56 195 ASP A N 1
ATOM 1467 C CA . ASP A 1 195 ? -8.994 -6.467 8.794 1.00 97.56 195 ASP A CA 1
ATOM 1468 C C . ASP A 1 195 ? -7.650 -5.955 8.238 1.00 97.56 195 ASP A C 1
ATOM 1470 O O . ASP A 1 195 ? -6.627 -6.098 8.905 1.00 97.56 195 ASP A O 1
ATOM 1474 N N . HIS A 1 196 ? -7.617 -5.391 7.029 1.00 98.31 196 HIS A N 1
ATOM 1475 C CA . HIS A 1 196 ? -6.395 -4.912 6.384 1.00 98.31 196 HIS A CA 1
ATOM 1476 C C . HIS A 1 196 ? -6.374 -3.387 6.306 1.00 98.31 196 HIS A C 1
ATOM 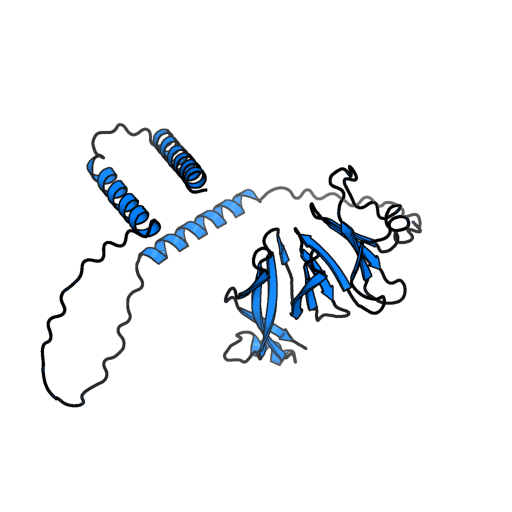1478 O O . HIS A 1 196 ? -7.308 -2.759 5.811 1.00 98.31 196 HIS A O 1
ATOM 1484 N N . LEU A 1 197 ? -5.277 -2.803 6.772 1.00 98.25 197 LEU A N 1
ATOM 1485 C CA . LEU A 1 197 ? -4.938 -1.398 6.600 1.00 98.25 197 LEU A CA 1
ATOM 1486 C C . LEU A 1 197 ? -3.868 -1.284 5.515 1.00 98.25 197 LEU A C 1
ATOM 1488 O O . LEU A 1 197 ? -2.821 -1.927 5.597 1.00 98.25 197 LEU A O 1
ATOM 1492 N N . ILE A 1 198 ? -4.147 -0.446 4.526 1.00 98.38 198 ILE A N 1
ATOM 1493 C CA . ILE A 1 198 ? -3.304 -0.169 3.371 1.00 98.38 198 ILE A CA 1
ATOM 1494 C C . ILE A 1 198 ? -2.608 1.167 3.611 1.00 98.38 198 ILE A C 1
ATOM 1496 O O . ILE A 1 198 ? -3.257 2.190 3.851 1.00 98.38 198 ILE A O 1
ATOM 1500 N N . VAL A 1 199 ? -1.281 1.146 3.560 1.00 98.12 199 VAL A N 1
ATOM 1501 C CA . VAL A 1 199 ? -0.430 2.305 3.820 1.00 98.12 199 VAL A CA 1
ATOM 1502 C C . VAL A 1 199 ? 0.614 2.394 2.725 1.00 98.12 199 VAL A C 1
ATOM 1504 O O . VAL A 1 199 ? 1.236 1.395 2.364 1.00 98.12 199 VAL A O 1
ATOM 1507 N N . THR A 1 200 ? 0.876 3.597 2.243 1.00 97.62 200 THR A N 1
ATOM 1508 C CA . THR A 1 200 ? 2.070 3.863 1.442 1.00 97.62 200 THR A CA 1
ATOM 1509 C C . THR A 1 200 ? 3.131 4.541 2.290 1.00 97.62 200 THR A C 1
ATOM 1511 O O . THR A 1 200 ? 2.821 5.447 3.057 1.00 97.62 200 THR A O 1
ATOM 1514 N N . ARG A 1 201 ? 4.392 4.128 2.153 1.00 96.75 201 ARG A N 1
ATOM 1515 C CA . ARG A 1 201 ? 5.548 4.776 2.784 1.00 96.75 201 ARG A CA 1
ATOM 1516 C C . ARG A 1 201 ? 6.418 5.406 1.705 1.00 96.75 201 ARG A C 1
ATOM 1518 O O . ARG A 1 201 ? 6.974 4.674 0.883 1.00 96.75 201 ARG A O 1
ATOM 1525 N N . SER A 1 202 ? 6.518 6.735 1.694 1.00 93.31 202 SER A N 1
ATOM 1526 C CA . SER A 1 202 ? 7.315 7.463 0.701 1.00 93.31 202 SER A CA 1
ATOM 1527 C C . SER A 1 202 ? 7.602 8.916 1.090 1.00 93.31 202 SER A C 1
ATOM 1529 O O . SER A 1 202 ? 6.760 9.591 1.681 1.00 93.31 202 SER A O 1
ATOM 1531 N N . THR A 1 203 ? 8.775 9.406 0.675 1.00 86.88 203 THR A N 1
ATOM 1532 C CA . THR A 1 203 ? 9.141 10.836 0.594 1.00 86.88 203 THR A CA 1
ATOM 1533 C C . THR A 1 203 ? 9.424 11.300 -0.839 1.00 86.88 203 THR A C 1
ATOM 1535 O O . THR A 1 203 ? 9.862 12.430 -1.041 1.00 86.88 203 THR A O 1
ATOM 1538 N N . GLY A 1 204 ? 9.219 10.442 -1.842 1.00 87.00 204 GLY A N 1
ATOM 1539 C CA . GLY A 1 204 ? 9.624 10.702 -3.221 1.00 87.00 204 GLY A CA 1
ATOM 1540 C C . GLY A 1 204 ? 8.888 9.831 -4.248 1.00 87.00 204 GLY A C 1
ATOM 1541 O O . GLY A 1 204 ? 7.824 9.289 -3.954 1.00 87.00 204 GLY A O 1
ATOM 1542 N N . PRO A 1 205 ? 9.433 9.677 -5.467 1.00 83.50 205 PRO A N 1
ATOM 1543 C CA . PRO A 1 205 ? 8.772 8.917 -6.533 1.00 83.50 205 PRO A CA 1
ATOM 1544 C C . PRO A 1 205 ? 8.737 7.404 -6.262 1.00 83.50 205 PRO A C 1
ATOM 1546 O O . PRO A 1 205 ? 7.947 6.678 -6.860 1.00 83.50 205 PRO A O 1
ATOM 1549 N N . GLN A 1 206 ? 9.597 6.913 -5.367 1.00 87.62 206 GLN A N 1
ATOM 1550 C CA . GLN A 1 206 ? 9.639 5.510 -4.974 1.00 87.62 206 GLN A CA 1
ATOM 1551 C C . GLN A 1 206 ? 8.704 5.267 -3.794 1.00 87.62 206 GLN A C 1
ATOM 1553 O O . GLN A 1 206 ? 9.016 5.619 -2.659 1.00 87.62 206 GLN A O 1
ATOM 1558 N N . THR A 1 207 ? 7.583 4.603 -4.059 1.00 94.25 207 THR A N 1
ATOM 1559 C CA . THR A 1 207 ? 6.586 4.288 -3.034 1.00 94.25 207 THR A CA 1
ATOM 1560 C C . THR A 1 207 ? 6.701 2.846 -2.559 1.00 94.25 207 THR A C 1
ATOM 1562 O O . THR A 1 207 ? 6.755 1.909 -3.352 1.00 94.25 207 THR A O 1
ATOM 1565 N N . ARG A 1 208 ? 6.718 2.636 -1.242 1.00 97.38 208 ARG A N 1
ATOM 1566 C CA . ARG A 1 208 ? 6.534 1.297 -0.675 1.00 97.38 208 ARG A CA 1
ATOM 1567 C C . ARG A 1 208 ? 5.079 1.096 -0.300 1.00 97.38 208 ARG A C 1
ATOM 1569 O O . ARG A 1 208 ? 4.514 1.934 0.396 1.00 97.38 208 ARG A O 1
ATOM 1576 N N . LEU A 1 209 ? 4.499 -0.018 -0.725 1.00 98.06 209 LEU A N 1
ATOM 1577 C CA . LEU A 1 209 ? 3.181 -0.464 -0.293 1.00 98.06 209 LEU A CA 1
ATOM 1578 C C . LEU A 1 209 ? 3.340 -1.364 0.930 1.00 98.06 209 LEU A C 1
ATOM 1580 O O . LEU A 1 209 ? 4.036 -2.382 0.878 1.00 98.06 209 LEU A O 1
ATOM 1584 N N . LEU A 1 210 ? 2.675 -0.981 2.013 1.00 98.38 210 LEU A N 1
ATOM 1585 C CA . LEU A 1 210 ? 2.573 -1.748 3.239 1.00 98.38 210 LEU A CA 1
ATOM 1586 C C . LEU A 1 210 ? 1.118 -2.151 3.460 1.00 98.38 210 LEU A C 1
ATOM 1588 O O . LEU A 1 210 ? 0.203 -1.338 3.329 1.00 98.38 210 LEU A O 1
ATOM 1592 N N . VAL A 1 211 ? 0.909 -3.405 3.847 1.00 98.50 211 VAL A N 1
ATOM 1593 C CA . VAL A 1 211 ? -0.391 -3.879 4.322 1.00 98.50 211 VAL A CA 1
ATOM 1594 C C . VAL A 1 211 ? -0.221 -4.416 5.728 1.00 98.50 211 VAL A C 1
ATOM 1596 O O . VAL A 1 211 ? 0.558 -5.342 5.963 1.00 98.50 211 VAL A O 1
ATOM 1599 N N . HIS A 1 212 ? -0.973 -3.842 6.657 1.00 98.50 212 HIS A N 1
ATOM 1600 C CA . HIS A 1 212 ? -1.066 -4.307 8.031 1.00 98.50 212 HIS A CA 1
ATOM 1601 C C . HIS A 1 212 ? -2.338 -5.120 8.210 1.00 98.50 212 HIS A C 1
ATOM 1603 O O . HIS A 1 212 ? -3.421 -4.662 7.854 1.00 98.50 212 HIS A O 1
ATOM 1609 N N . ARG A 1 213 ? -2.232 -6.289 8.835 1.00 98.19 213 ARG A N 1
ATOM 1610 C CA . ARG A 1 213 ? -3.391 -6.987 9.378 1.00 98.19 213 ARG A CA 1
ATOM 1611 C C . ARG A 1 213 ? -3.660 -6.458 10.784 1.00 98.19 213 ARG A C 1
ATOM 1613 O O . ARG A 1 213 ? -2.833 -6.569 11.684 1.00 98.19 213 ARG A O 1
ATOM 1620 N N . LEU A 1 214 ? -4.819 -5.847 10.981 1.00 98.12 214 LEU A N 1
ATOM 1621 C CA . LEU A 1 214 ? -5.154 -5.106 12.196 1.00 98.12 214 LEU A CA 1
ATOM 1622 C C . LEU A 1 214 ? -5.435 -6.016 13.399 1.00 98.12 214 LEU A C 1
ATOM 1624 O O . LEU A 1 214 ? -5.258 -5.597 14.542 1.00 98.12 214 LEU A O 1
ATOM 1628 N N . THR A 1 215 ? -5.824 -7.273 13.167 1.00 97.38 215 THR A N 1
ATOM 1629 C CA . THR A 1 215 ? -6.141 -8.237 14.234 1.00 97.38 215 THR A CA 1
ATOM 1630 C C . THR A 1 215 ? -4.932 -8.632 15.072 1.00 97.38 215 THR A C 1
ATOM 1632 O O . THR A 1 215 ? -5.041 -8.727 16.291 1.00 97.38 215 THR A O 1
ATOM 1635 N N . ASP A 1 216 ? -3.795 -8.881 14.423 1.00 97.88 216 ASP A N 1
ATOM 1636 C CA . ASP A 1 216 ? -2.537 -9.315 15.043 1.00 97.88 216 ASP A CA 1
ATOM 1637 C C . ASP A 1 216 ? -1.433 -8.250 14.937 1.00 97.88 216 ASP A C 1
ATOM 1639 O O . ASP A 1 216 ? -0.336 -8.446 15.458 1.00 97.88 216 ASP A O 1
ATOM 1643 N N . LYS A 1 217 ? -1.745 -7.103 14.318 1.00 97.88 217 LYS A N 1
ATOM 1644 C CA . LYS A 1 217 ? -0.844 -5.966 14.082 1.00 97.88 217 LYS A CA 1
ATOM 1645 C C . LYS A 1 217 ? 0.346 -6.325 13.184 1.00 97.88 217 LYS A C 1
ATOM 1647 O O . LYS A 1 217 ? 1.346 -5.607 13.175 1.00 97.88 217 LYS A O 1
ATOM 1652 N N . ALA A 1 218 ? 0.260 -7.423 12.433 1.00 98.12 218 ALA A N 1
ATOM 1653 C CA . ALA A 1 218 ? 1.348 -7.893 11.591 1.00 98.12 218 ALA A CA 1
ATOM 1654 C C . ALA A 1 218 ? 1.423 -7.113 10.274 1.00 98.12 218 ALA A C 1
ATOM 1656 O O . ALA A 1 218 ? 0.403 -6.821 9.650 1.00 98.12 218 ALA A O 1
ATOM 1657 N N . VAL A 1 219 ? 2.641 -6.839 9.808 1.00 98.25 219 VAL A N 1
ATOM 1658 C CA . VAL A 1 219 ? 2.880 -6.419 8.421 1.00 98.25 219 VAL A CA 1
ATOM 1659 C C . VAL A 1 219 ? 2.846 -7.668 7.548 1.00 98.25 219 VAL A C 1
ATOM 1661 O O . VAL A 1 219 ? 3.680 -8.558 7.698 1.00 98.25 219 VAL A O 1
ATOM 1664 N N . VAL A 1 220 ? 1.860 -7.750 6.661 1.00 98.19 220 VAL A N 1
ATOM 1665 C CA . VAL A 1 220 ? 1.609 -8.911 5.790 1.00 98.19 220 VAL A CA 1
ATOM 1666 C C . VAL A 1 220 ? 2.031 -8.667 4.341 1.00 98.19 220 VAL A C 1
ATOM 1668 O O . VAL A 1 220 ? 2.156 -9.619 3.574 1.00 98.19 220 VAL A O 1
ATOM 1671 N N . LEU A 1 221 ? 2.305 -7.412 3.981 1.00 98.38 221 LEU A N 1
ATOM 1672 C CA . LEU A 1 221 ? 2.945 -7.013 2.731 1.00 98.38 221 LEU A CA 1
ATOM 1673 C C . LEU A 1 221 ? 3.856 -5.811 3.011 1.00 98.38 221 LEU A C 1
ATOM 1675 O O . LEU A 1 221 ? 3.418 -4.870 3.664 1.00 98.38 221 LEU A O 1
ATOM 1679 N N . ASP A 1 222 ? 5.099 -5.839 2.527 1.00 97.94 222 ASP A N 1
ATOM 1680 C CA . ASP A 1 222 ? 6.010 -4.682 2.485 1.00 97.94 222 ASP A CA 1
ATOM 1681 C C . ASP A 1 222 ? 6.865 -4.792 1.219 1.00 97.94 222 ASP A C 1
ATOM 1683 O O . ASP A 1 222 ? 7.879 -5.495 1.182 1.00 97.94 222 ASP A O 1
ATOM 1687 N N . VAL A 1 223 ? 6.424 -4.132 0.152 1.00 97.12 223 VAL A N 1
ATOM 1688 C CA . VAL A 1 223 ? 7.048 -4.224 -1.172 1.00 97.12 223 VAL A CA 1
ATOM 1689 C C . VAL A 1 223 ? 7.236 -2.842 -1.780 1.00 97.12 223 VAL A C 1
ATOM 1691 O O . VAL A 1 223 ? 6.494 -1.908 -1.486 1.00 97.12 223 VAL A O 1
ATOM 1694 N N . GLN A 1 224 ? 8.238 -2.711 -2.648 1.00 96.38 224 GLN A N 1
ATOM 1695 C CA . GLN A 1 224 ? 8.294 -1.576 -3.562 1.00 96.38 224 GLN A CA 1
ATOM 1696 C C . GLN A 1 224 ? 7.153 -1.740 -4.567 1.00 96.38 224 GLN A C 1
ATOM 1698 O O . GLN A 1 224 ? 7.063 -2.790 -5.203 1.00 96.38 224 GLN A O 1
ATOM 1703 N N . ALA A 1 225 ? 6.285 -0.740 -4.679 1.00 96.56 225 ALA A N 1
ATOM 1704 C CA . ALA A 1 225 ? 5.100 -0.811 -5.518 1.00 96.56 225 ALA A CA 1
ATOM 1705 C C . ALA A 1 225 ? 4.826 0.528 -6.196 1.00 96.56 225 ALA A C 1
ATOM 1707 O O . ALA A 1 225 ? 4.995 1.597 -5.611 1.00 96.56 225 ALA A O 1
ATOM 1708 N N . TYR A 1 226 ? 4.350 0.443 -7.426 1.00 94.50 226 TYR A N 1
ATOM 1709 C CA . TYR A 1 226 ? 3.943 1.562 -8.252 1.00 94.50 226 TYR A CA 1
ATOM 1710 C C . TYR A 1 226 ? 2.468 1.396 -8.579 1.00 94.50 226 TYR A C 1
ATOM 1712 O O . TYR A 1 226 ? 1.993 0.271 -8.757 1.00 94.50 226 TYR A O 1
ATOM 1720 N N . GLU A 1 227 ? 1.764 2.526 -8.632 1.00 94.31 227 GLU A N 1
ATOM 1721 C CA . GLU A 1 227 ? 0.348 2.586 -9.008 1.00 94.31 227 GLU A CA 1
ATOM 1722 C C . GLU A 1 227 ? -0.523 1.551 -8.263 1.00 94.31 227 GLU A C 1
ATOM 1724 O O . GLU A 1 227 ? -1.192 0.743 -8.908 1.00 94.31 227 GLU A O 1
ATOM 1729 N N . PRO A 1 228 ? -0.497 1.508 -6.913 1.00 96.12 228 PRO A N 1
ATOM 1730 C CA . PRO A 1 228 ? -1.372 0.603 -6.188 1.00 96.12 228 PRO A CA 1
ATOM 1731 C C . PRO A 1 228 ? -2.833 1.018 -6.398 1.00 96.12 228 PRO A C 1
ATOM 1733 O O . PRO A 1 228 ? -3.215 2.148 -6.095 1.00 96.12 228 PRO A O 1
ATOM 1736 N N . ASP A 1 229 ? -3.642 0.080 -6.871 1.00 96.56 229 ASP A N 1
ATOM 1737 C CA . ASP A 1 229 ? -5.094 0.190 -6.968 1.00 96.56 229 ASP A CA 1
ATOM 1738 C C . ASP A 1 229 ? -5.721 -0.898 -6.099 1.00 96.56 229 ASP A C 1
ATOM 1740 O O . ASP A 1 229 ? -5.265 -2.044 -6.103 1.00 96.56 229 ASP A O 1
ATOM 1744 N N . TYR A 1 230 ? -6.741 -0.560 -5.319 1.00 95.81 230 TYR A N 1
ATOM 1745 C CA . TYR A 1 230 ? -7.339 -1.502 -4.380 1.00 95.81 230 TYR A CA 1
ATOM 1746 C C . TYR A 1 230 ? -8.857 -1.520 -4.482 1.00 95.81 230 TYR A C 1
ATOM 1748 O O . TYR A 1 230 ? -9.520 -0.519 -4.737 1.00 95.81 230 TYR A O 1
ATOM 1756 N N . ASP A 1 231 ? -9.408 -2.703 -4.247 1.00 95.19 231 ASP A N 1
ATOM 1757 C CA . ASP A 1 231 ? -10.838 -2.965 -4.233 1.00 95.19 231 ASP A CA 1
ATOM 1758 C C . ASP A 1 231 ? -11.197 -3.805 -2.997 1.00 95.19 231 ASP A C 1
ATOM 1760 O O . ASP A 1 231 ? -10.373 -4.036 -2.118 1.00 95.19 231 ASP A O 1
ATOM 1764 N N . SER A 1 232 ? -12.435 -4.290 -2.895 1.00 94.25 232 SER A N 1
ATOM 1765 C CA . SER A 1 232 ? -12.872 -5.081 -1.736 1.00 94.25 232 SER A CA 1
ATOM 1766 C C . SER A 1 232 ? -12.214 -6.466 -1.609 1.00 94.25 232 SER A C 1
ATOM 1768 O O . SER A 1 232 ? -12.429 -7.155 -0.614 1.00 94.25 232 SER A O 1
ATOM 1770 N N . TRP A 1 233 ? -11.477 -6.922 -2.622 1.00 96.12 233 TRP A N 1
ATOM 1771 C CA . TRP A 1 233 ? -10.899 -8.267 -2.711 1.00 96.12 233 TRP A CA 1
ATOM 1772 C C . TRP A 1 233 ? -9.376 -8.257 -2.605 1.00 96.12 233 TRP A C 1
ATOM 1774 O O . TRP A 1 233 ? -8.787 -9.258 -2.194 1.00 96.12 233 TRP A O 1
ATOM 1784 N N . GLY A 1 234 ? -8.724 -7.163 -2.990 1.00 97.69 234 GLY A N 1
ATOM 1785 C CA . GLY A 1 234 ? -7.273 -7.101 -2.970 1.00 97.69 234 GLY A CA 1
ATOM 1786 C C . GLY A 1 234 ? -6.682 -5.775 -3.416 1.00 97.69 234 GLY A C 1
ATOM 1787 O O . GLY A 1 234 ? -7.379 -4.777 -3.575 1.00 97.69 234 GLY A O 1
ATOM 1788 N N . ILE A 1 235 ? -5.371 -5.809 -3.642 1.00 98.50 235 ILE A N 1
ATOM 1789 C CA . ILE A 1 235 ? -4.582 -4.684 -4.147 1.00 98.50 235 ILE A CA 1
ATOM 1790 C C . ILE A 1 235 ? -3.843 -5.151 -5.388 1.00 98.50 235 ILE A C 1
ATOM 1792 O O . ILE A 1 235 ? -3.066 -6.099 -5.305 1.00 98.50 235 ILE A O 1
ATOM 1796 N N . THR A 1 236 ? -4.061 -4.493 -6.516 1.00 98.50 236 THR A N 1
ATOM 1797 C CA . THR A 1 236 ? -3.261 -4.661 -7.730 1.00 98.50 236 THR A CA 1
ATOM 1798 C C . THR A 1 236 ? -2.155 -3.614 -7.724 1.00 98.50 236 THR A C 1
ATOM 1800 O O . THR A 1 236 ? -2.402 -2.459 -7.391 1.00 98.50 236 THR A O 1
ATOM 1803 N N . PHE A 1 237 ? -0.926 -4.000 -8.041 1.00 98.25 237 PHE A N 1
ATOM 1804 C CA . PHE A 1 237 ? 0.208 -3.079 -8.060 1.00 98.25 237 PHE A CA 1
ATOM 1805 C C . PHE A 1 237 ? 1.290 -3.555 -9.023 1.00 98.25 237 PHE A C 1
ATOM 1807 O O . PHE A 1 237 ? 1.415 -4.750 -9.298 1.00 98.25 237 PHE A O 1
ATOM 1814 N N . TRP A 1 238 ? 2.108 -2.618 -9.490 1.00 98.12 238 TRP A N 1
ATOM 1815 C CA . TRP A 1 238 ? 3.280 -2.904 -10.311 1.00 98.12 238 TRP A CA 1
ATOM 1816 C C . TRP A 1 238 ? 4.544 -2.898 -9.459 1.00 98.12 238 TRP A C 1
ATOM 1818 O O . TRP A 1 238 ? 4.695 -2.064 -8.570 1.00 98.12 238 TRP A O 1
ATOM 1828 N N . HIS A 1 239 ? 5.484 -3.801 -9.724 1.00 96.38 239 HIS A N 1
ATOM 1829 C CA . HIS A 1 239 ? 6.797 -3.789 -9.079 1.00 96.38 239 HIS A CA 1
ATOM 1830 C C . HIS A 1 239 ? 7.904 -4.121 -10.082 1.00 96.38 239 HIS A C 1
ATOM 1832 O O . HIS A 1 239 ? 7.763 -4.996 -10.937 1.00 96.38 239 HIS A O 1
ATOM 1838 N N . GLN A 1 240 ? 9.028 -3.418 -9.974 1.00 95.62 240 GLN A N 1
ATOM 1839 C CA . GLN A 1 240 ? 10.182 -3.601 -10.854 1.00 95.62 240 GLN A CA 1
ATOM 1840 C C . GLN A 1 240 ? 10.904 -4.913 -10.507 1.00 95.62 240 GLN A C 1
ATOM 1842 O O . GLN A 1 240 ? 11.146 -5.202 -9.331 1.00 95.62 240 GLN A O 1
ATOM 1847 N N . ARG A 1 241 ? 11.216 -5.735 -11.517 1.00 95.31 241 ARG A N 1
ATOM 1848 C CA . ARG A 1 241 ? 11.821 -7.071 -11.333 1.00 95.31 241 ARG A CA 1
ATOM 1849 C C . ARG A 1 241 ? 13.208 -7.191 -11.934 1.00 95.31 241 ARG A C 1
ATOM 1851 O O . ARG A 1 241 ? 14.098 -7.742 -11.290 1.00 95.31 241 ARG A O 1
ATOM 1858 N N . GLU A 1 242 ? 13.371 -6.716 -13.159 1.00 96.56 242 GLU A N 1
ATOM 1859 C CA . GLU A 1 242 ? 14.588 -6.925 -13.932 1.00 96.56 242 GLU A CA 1
ATOM 1860 C C . GLU A 1 242 ? 14.934 -5.695 -14.778 1.00 96.56 242 GLU A C 1
ATOM 1862 O O . GLU A 1 242 ? 14.045 -4.902 -15.105 1.00 96.56 242 GLU A O 1
ATOM 1867 N N . PRO A 1 243 ? 16.217 -5.508 -15.129 1.00 97.75 243 PRO A N 1
ATOM 1868 C CA . PRO A 1 243 ? 16.615 -4.467 -16.064 1.00 97.75 243 PRO A CA 1
ATOM 1869 C C . PRO A 1 243 ? 15.947 -4.661 -17.428 1.00 97.75 243 PRO A C 1
ATOM 1871 O O . PRO A 1 243 ? 15.830 -5.784 -17.930 1.00 97.75 243 PRO A O 1
ATOM 1874 N N . ALA A 1 244 ? 15.550 -3.557 -18.051 1.00 98.12 244 ALA A N 1
ATOM 1875 C CA . ALA A 1 244 ? 15.183 -3.571 -19.454 1.00 98.12 244 ALA A CA 1
ATOM 1876 C C . ALA A 1 244 ? 16.442 -3.631 -20.329 1.00 98.12 244 ALA A C 1
ATOM 1878 O O . ALA A 1 244 ? 17.517 -3.153 -19.970 1.00 98.12 244 ALA A O 1
ATOM 1879 N N . THR A 1 245 ? 16.281 -4.228 -21.496 1.00 98.19 245 THR A N 1
ATOM 1880 C CA . THR A 1 245 ? 17.265 -4.376 -22.563 1.00 98.19 245 THR A CA 1
ATOM 1881 C C . THR A 1 245 ? 16.533 -4.243 -23.895 1.00 98.19 245 THR A C 1
ATOM 1883 O O . THR A 1 245 ? 15.313 -4.412 -23.947 1.00 98.19 245 THR A O 1
ATOM 1886 N N . ALA A 1 246 ? 17.266 -4.038 -24.988 1.00 97.88 246 ALA A N 1
ATOM 1887 C CA . ALA A 1 246 ? 16.681 -4.053 -26.331 1.00 97.88 246 ALA A CA 1
ATOM 1888 C C . ALA A 1 246 ? 15.957 -5.379 -26.669 1.00 97.88 246 ALA A C 1
ATOM 1890 O O . ALA A 1 246 ? 15.071 -5.395 -27.520 1.00 97.88 246 ALA A O 1
ATOM 1891 N N . ASP A 1 247 ? 16.293 -6.483 -25.986 1.00 98.00 247 ASP A N 1
ATOM 1892 C CA . ASP A 1 247 ? 15.697 -7.800 -26.236 1.00 98.00 247 ASP A CA 1
ATOM 1893 C C . ASP A 1 247 ? 14.352 -8.010 -25.514 1.00 98.00 247 ASP A C 1
ATOM 1895 O O . ASP A 1 247 ? 13.496 -8.740 -26.016 1.00 98.00 247 ASP A O 1
ATOM 1899 N N . ASN A 1 248 ? 14.150 -7.399 -24.339 1.00 97.81 248 ASN A N 1
ATOM 1900 C CA . ASN A 1 248 ? 12.940 -7.581 -23.516 1.00 97.81 248 ASN A CA 1
ATOM 1901 C C . ASN A 1 248 ? 12.077 -6.312 -23.379 1.00 97.81 248 ASN A C 1
ATOM 1903 O O . ASN A 1 248 ? 10.997 -6.379 -22.794 1.00 97.81 248 ASN A O 1
ATOM 1907 N N . CYS A 1 249 ? 12.507 -5.180 -23.941 1.00 98.19 249 CYS A N 1
ATOM 1908 C CA . CYS A 1 249 ? 11.781 -3.917 -23.922 1.00 98.19 249 CYS A CA 1
ATOM 1909 C C . CYS A 1 249 ? 11.870 -3.200 -25.271 1.00 98.19 249 CYS A C 1
ATOM 1911 O O . CYS A 1 249 ? 12.933 -2.742 -25.683 1.00 98.19 249 CYS A O 1
ATOM 1913 N N . LEU A 1 250 ? 10.721 -3.055 -25.934 1.00 97.31 250 LEU A N 1
ATOM 1914 C CA . LEU A 1 250 ? 10.631 -2.405 -27.245 1.00 97.31 250 LEU A CA 1
ATOM 1915 C C . LEU A 1 250 ? 10.988 -0.912 -27.202 1.00 97.31 250 LEU A C 1
ATOM 1917 O O . LEU A 1 250 ? 11.509 -0.389 -28.181 1.00 97.31 250 LEU A O 1
ATOM 1921 N N . ASP A 1 251 ? 10.748 -0.252 -26.069 1.00 97.75 251 ASP A N 1
ATOM 1922 C CA . ASP A 1 251 ? 10.993 1.182 -25.882 1.00 97.75 251 ASP A CA 1
ATOM 1923 C C . ASP A 1 251 ? 12.384 1.477 -25.286 1.00 97.75 251 ASP A C 1
ATOM 1925 O O . ASP A 1 251 ? 12.701 2.625 -24.980 1.00 97.75 251 ASP A O 1
ATOM 1929 N N . TYR A 1 252 ? 13.243 0.461 -25.126 1.00 98.19 252 TYR A N 1
ATOM 1930 C CA . TYR A 1 252 ? 14.530 0.612 -24.441 1.00 98.19 252 TYR A CA 1
ATOM 1931 C C . TYR A 1 252 ? 15.446 1.626 -25.132 1.00 98.19 252 TYR A C 1
ATOM 1933 O O . TYR A 1 252 ? 16.012 2.498 -24.476 1.00 98.19 252 TYR A O 1
ATOM 1941 N N . ASP A 1 253 ? 15.550 1.556 -26.460 1.00 98.12 253 ASP A N 1
ATOM 1942 C CA . ASP A 1 253 ? 16.385 2.482 -27.231 1.00 98.12 253 ASP A CA 1
ATOM 1943 C C . ASP A 1 253 ? 15.879 3.930 -27.125 1.00 98.12 253 ASP A C 1
ATOM 1945 O O . ASP A 1 253 ? 16.685 4.860 -27.129 1.00 98.12 253 ASP A O 1
ATOM 1949 N N . PHE A 1 254 ? 14.561 4.127 -26.985 1.00 97.75 254 PHE A N 1
ATOM 1950 C CA . PHE A 1 254 ? 13.970 5.445 -26.748 1.00 97.75 254 PHE A CA 1
ATOM 1951 C C . PHE A 1 254 ? 14.374 5.987 -25.371 1.00 97.75 254 PHE A C 1
ATOM 1953 O O . PHE A 1 254 ? 14.835 7.120 -25.276 1.00 97.75 254 PHE A O 1
ATOM 1960 N N . PHE A 1 255 ? 14.304 5.162 -24.321 1.00 97.94 255 PHE A N 1
ATOM 1961 C CA . PHE A 1 255 ? 14.746 5.566 -22.982 1.00 97.94 255 PHE A CA 1
ATOM 1962 C C . PHE A 1 255 ? 16.232 5.934 -22.958 1.00 97.94 255 PHE A C 1
ATOM 1964 O O . PHE A 1 255 ? 16.596 6.990 -22.443 1.00 97.94 255 PHE A O 1
ATOM 1971 N N . VAL A 1 256 ? 17.087 5.115 -23.579 1.00 97.75 256 VAL A N 1
ATOM 1972 C CA . VAL A 1 256 ? 18.533 5.378 -23.644 1.00 97.75 256 VAL A CA 1
ATOM 1973 C C . VAL A 1 256 ? 18.839 6.656 -24.430 1.00 97.75 256 VAL A C 1
ATOM 1975 O O . VAL A 1 256 ? 19.731 7.408 -24.034 1.00 97.75 256 VAL A O 1
ATOM 1978 N N . ALA A 1 257 ? 18.110 6.932 -25.516 1.00 97.94 257 ALA A N 1
ATOM 1979 C CA . ALA A 1 257 ? 18.280 8.158 -26.297 1.00 97.94 257 ALA A CA 1
ATOM 1980 C C . ALA A 1 257 ? 17.984 9.431 -25.480 1.00 97.94 257 ALA A C 1
ATOM 1982 O O . ALA A 1 257 ? 18.657 10.443 -25.679 1.00 97.94 257 ALA A O 1
ATOM 1983 N N . ASP A 1 258 ? 17.056 9.350 -24.524 1.00 97.81 258 ASP A N 1
ATOM 1984 C CA . ASP A 1 258 ? 16.724 10.428 -23.583 1.00 97.81 258 ASP A CA 1
ATOM 1985 C C . ASP A 1 258 ? 17.630 10.446 -22.332 1.00 97.81 258 ASP A C 1
ATOM 1987 O O . ASP A 1 258 ? 17.442 11.261 -21.427 1.00 97.81 258 ASP A O 1
ATOM 1991 N N . GLY A 1 259 ? 18.644 9.574 -22.272 1.00 97.69 259 GLY A N 1
ATOM 1992 C CA . GLY A 1 259 ? 19.578 9.477 -21.147 1.00 97.69 259 GLY A CA 1
ATOM 1993 C C . GLY A 1 259 ? 19.009 8.765 -19.917 1.00 97.69 259 GLY A C 1
ATOM 1994 O O . GLY A 1 259 ? 19.540 8.940 -18.821 1.00 97.69 259 GLY A O 1
ATOM 1995 N N . LEU A 1 260 ? 17.946 7.977 -20.087 1.00 97.81 260 LEU A N 1
ATOM 1996 C CA . LEU A 1 260 ? 17.290 7.198 -19.040 1.00 97.81 260 LEU A CA 1
ATOM 1997 C C . LEU A 1 260 ? 17.702 5.719 -19.104 1.00 97.81 260 LEU A C 1
ATOM 1999 O O . LEU A 1 260 ? 18.113 5.199 -20.143 1.00 97.81 260 LEU A O 1
ATOM 2003 N N . GLY A 1 261 ? 17.566 5.024 -17.977 1.00 97.12 261 GLY A N 1
ATOM 2004 C CA . GLY A 1 261 ? 17.556 3.565 -17.930 1.00 97.12 261 GLY A CA 1
ATOM 2005 C C . GLY A 1 261 ? 16.159 3.003 -18.199 1.00 97.12 261 GLY A C 1
ATOM 2006 O O . GLY A 1 261 ? 15.180 3.738 -18.335 1.00 97.12 261 GLY A O 1
ATOM 2007 N N . GLY A 1 262 ? 16.043 1.676 -18.211 1.00 97.19 262 GLY A N 1
ATOM 2008 C CA . GLY A 1 262 ? 14.750 1.004 -18.271 1.00 97.19 262 GLY A CA 1
ATOM 2009 C C . GLY A 1 262 ? 14.682 -0.212 -17.356 1.00 97.19 262 GLY A C 1
ATOM 2010 O O . GLY A 1 262 ? 15.697 -0.839 -17.044 1.00 97.19 262 GLY A O 1
ATOM 2011 N N . VAL A 1 263 ? 13.468 -0.570 -16.959 1.00 97.75 263 VAL A N 1
ATOM 2012 C CA . VAL A 1 263 ? 13.159 -1.737 -16.125 1.00 97.75 263 VAL A CA 1
ATOM 2013 C C . VAL A 1 263 ? 11.908 -2.440 -16.639 1.00 97.75 263 VAL A C 1
ATOM 2015 O O . VAL A 1 263 ? 11.026 -1.812 -17.222 1.00 97.75 263 VAL A O 1
ATOM 2018 N N . ILE A 1 264 ? 11.819 -3.748 -16.410 1.00 98.25 264 ILE A N 1
ATOM 2019 C CA . ILE A 1 264 ? 10.587 -4.508 -16.604 1.00 98.25 264 ILE A CA 1
ATOM 2020 C C . ILE A 1 264 ? 9.839 -4.553 -15.274 1.00 98.25 264 ILE A C 1
ATOM 2022 O O . ILE A 1 264 ? 10.317 -5.109 -14.275 1.00 98.25 264 ILE A O 1
ATOM 2026 N N . ALA A 1 265 ? 8.651 -3.960 -15.271 1.00 97.81 265 ALA A N 1
ATOM 2027 C CA . ALA A 1 265 ? 7.708 -4.034 -14.173 1.00 97.81 265 ALA A CA 1
ATOM 2028 C C . ALA A 1 265 ? 6.730 -5.188 -14.397 1.00 97.81 265 ALA A C 1
ATOM 2030 O O . ALA A 1 265 ? 6.284 -5.444 -15.517 1.00 97.81 265 ALA A O 1
ATOM 2031 N N . HIS A 1 266 ? 6.404 -5.886 -13.315 1.00 98.25 266 HIS A N 1
ATOM 2032 C CA . HIS A 1 266 ? 5.428 -6.967 -13.287 1.00 98.25 266 HIS A CA 1
ATOM 2033 C C . HIS A 1 266 ? 4.213 -6.525 -12.487 1.00 98.25 266 HIS A C 1
ATOM 2035 O O . HIS A 1 266 ? 4.361 -5.907 -11.433 1.00 98.25 266 HIS A O 1
ATOM 2041 N N . GLU A 1 267 ? 3.026 -6.883 -12.960 1.00 98.44 267 GLU A N 1
ATOM 2042 C CA . GLU A 1 267 ? 1.801 -6.684 -12.197 1.00 98.44 267 GLU A CA 1
ATOM 2043 C C . GLU A 1 267 ? 1.582 -7.854 -11.230 1.00 98.44 267 GLU A C 1
ATOM 2045 O O . GLU A 1 267 ? 1.651 -9.040 -11.582 1.00 98.44 267 GLU A O 1
ATOM 2050 N N . SER A 1 268 ? 1.285 -7.494 -9.990 1.00 98.56 268 SER A N 1
ATOM 2051 C CA . SER A 1 268 ? 0.916 -8.395 -8.912 1.00 98.56 268 SER A CA 1
ATOM 2052 C C . SER A 1 268 ? -0.442 -8.031 -8.352 1.00 98.56 268 SER A C 1
ATOM 2054 O O . SER A 1 268 ? -0.870 -6.880 -8.401 1.00 98.56 268 SER A O 1
ATOM 2056 N N . ARG A 1 269 ? -1.079 -9.010 -7.713 1.00 98.25 269 ARG A N 1
ATOM 2057 C CA . ARG A 1 269 ? -2.253 -8.800 -6.883 1.00 98.25 269 ARG A CA 1
ATOM 2058 C C . ARG A 1 269 ? -2.067 -9.419 -5.507 1.00 98.25 269 ARG A C 1
ATOM 2060 O O . ARG A 1 269 ? -1.800 -10.612 -5.386 1.00 98.25 269 ARG A O 1
ATOM 2067 N N . TYR A 1 270 ? -2.228 -8.613 -4.469 1.00 98.56 270 TYR A N 1
ATOM 2068 C CA . TYR A 1 270 ? -2.368 -9.069 -3.094 1.00 98.56 270 TYR A CA 1
ATOM 2069 C C . TYR A 1 270 ? -3.831 -9.415 -2.811 1.00 98.56 270 TYR A C 1
ATOM 2071 O O . TYR A 1 270 ? -4.708 -8.596 -3.066 1.00 98.56 270 TYR A O 1
ATOM 2079 N N . ASP A 1 271 ? -4.094 -10.611 -2.290 1.00 98.25 271 ASP A N 1
ATOM 2080 C CA . ASP A 1 271 ? -5.435 -11.086 -1.930 1.00 98.25 271 ASP A CA 1
ATOM 2081 C C . ASP A 1 271 ? -5.670 -10.946 -0.416 1.00 98.25 271 ASP A C 1
ATOM 2083 O O . ASP A 1 271 ? -4.899 -11.479 0.389 1.00 98.25 271 ASP A O 1
ATOM 2087 N N . PHE A 1 272 ? -6.740 -10.244 -0.019 1.00 97.12 272 PHE A N 1
ATOM 2088 C CA . PHE A 1 272 ? -7.047 -10.000 1.397 1.00 97.12 272 PHE A CA 1
ATOM 2089 C C . PHE A 1 272 ? -7.516 -11.246 2.154 1.00 97.12 272 PHE A C 1
ATOM 2091 O O . PHE A 1 272 ? -7.349 -11.321 3.369 1.00 97.12 272 PHE A O 1
ATOM 2098 N N . ALA A 1 273 ? -8.116 -12.225 1.479 1.00 96.25 273 ALA A N 1
ATOM 2099 C CA . ALA A 1 273 ? -8.622 -13.428 2.128 1.00 96.25 273 ALA A CA 1
ATOM 2100 C C . ALA A 1 273 ? -7.489 -14.408 2.454 1.00 96.25 273 ALA A C 1
ATOM 2102 O O . ALA A 1 273 ? -7.495 -15.033 3.516 1.00 96.25 273 ALA A O 1
ATOM 2103 N N . THR A 1 274 ? -6.516 -14.549 1.552 1.00 96.94 274 THR A N 1
ATOM 2104 C CA . THR A 1 274 ? -5.398 -15.491 1.721 1.00 96.94 274 THR A CA 1
ATOM 2105 C C . THR A 1 274 ? -4.122 -14.839 2.237 1.00 96.94 274 THR A C 1
ATOM 2107 O O . THR A 1 274 ? -3.197 -15.554 2.627 1.00 96.94 274 THR A O 1
ATOM 2110 N N . ALA A 1 275 ? -4.058 -13.505 2.243 1.00 96.06 275 ALA A N 1
ATOM 2111 C CA . ALA A 1 275 ? -2.859 -12.731 2.539 1.00 96.06 275 ALA A CA 1
ATOM 2112 C C . ALA A 1 275 ? -1.650 -13.159 1.686 1.00 96.06 275 ALA A C 1
ATOM 2114 O O . ALA A 1 275 ? -0.527 -13.261 2.182 1.00 96.06 275 ALA A O 1
ATOM 2115 N N . SER A 1 276 ? -1.883 -13.432 0.400 1.00 97.50 276 SER A N 1
ATOM 2116 C CA . SER A 1 276 ? -0.853 -13.875 -0.545 1.00 97.50 276 SER A CA 1
ATOM 2117 C C . SER A 1 276 ? -0.757 -12.956 -1.753 1.00 97.50 276 SER A C 1
ATOM 2119 O O . SER A 1 276 ? -1.760 -12.396 -2.188 1.00 97.50 276 SER A O 1
ATOM 2121 N N . VAL A 1 277 ? 0.436 -12.873 -2.341 1.00 98.31 277 VAL A N 1
ATOM 2122 C CA . VAL A 1 277 ? 0.669 -12.172 -3.608 1.00 98.31 277 VAL A CA 1
ATOM 2123 C C . VAL A 1 277 ? 0.640 -13.169 -4.764 1.00 98.31 277 VAL A C 1
ATOM 2125 O O . VAL A 1 277 ? 1.313 -14.199 -4.714 1.00 98.31 277 VAL A O 1
ATOM 2128 N N . LEU A 1 278 ? -0.127 -12.849 -5.803 1.00 97.88 278 LEU A N 1
ATOM 2129 C CA . LEU A 1 278 ? -0.211 -13.589 -7.057 1.00 97.88 278 LEU A CA 1
ATOM 2130 C C . LEU A 1 278 ? 0.274 -12.695 -8.198 1.00 97.88 278 LEU A C 1
ATOM 2132 O O . LEU A 1 278 ? -0.210 -11.578 -8.351 1.00 97.88 278 LEU A O 1
ATOM 2136 N N . GLU A 1 279 ? 1.200 -13.184 -9.015 1.00 97.38 279 GLU A N 1
ATOM 2137 C CA . GLU A 1 279 ? 1.581 -12.487 -10.246 1.00 97.38 279 GLU A CA 1
ATOM 2138 C C . GLU A 1 279 ? 0.515 -12.716 -11.320 1.00 97.38 279 GLU A C 1
ATOM 2140 O O . GLU A 1 279 ? 0.073 -13.851 -11.527 1.00 97.38 279 GLU A O 1
ATOM 2145 N N . SER A 1 280 ? 0.111 -11.658 -12.026 1.00 96.56 280 SER A N 1
ATOM 2146 C CA . SER A 1 280 ? -0.850 -11.790 -13.131 1.00 96.56 280 SER A CA 1
ATOM 2147 C C . SER A 1 280 ? -0.196 -12.311 -14.416 1.00 96.56 280 SER A C 1
ATOM 2149 O O . SER A 1 280 ? -0.879 -12.812 -15.311 1.00 96.56 280 SER A O 1
ATOM 2151 N N . GLY A 1 281 ? 1.135 -12.213 -14.499 1.00 97.19 281 GLY A N 1
ATOM 2152 C CA . GLY A 1 281 ? 1.919 -12.500 -15.698 1.00 97.19 281 GLY A CA 1
ATOM 2153 C C . GLY A 1 281 ? 1.952 -11.342 -16.699 1.00 97.19 281 GLY A C 1
ATOM 2154 O O . GLY A 1 281 ? 2.566 -11.491 -17.755 1.00 97.19 281 GLY A O 1
ATOM 2155 N N . LEU A 1 282 ? 1.315 -10.205 -16.390 1.00 98.00 282 LEU A N 1
ATOM 2156 C CA . LEU A 1 282 ? 1.458 -8.985 -17.176 1.00 98.00 282 LEU A CA 1
ATOM 2157 C C . LEU A 1 282 ? 2.787 -8.304 -16.849 1.00 98.00 282 LEU A C 1
ATOM 2159 O O . LEU A 1 282 ? 3.182 -8.190 -15.686 1.00 98.00 282 LEU A O 1
ATOM 2163 N N . THR A 1 283 ? 3.459 -7.839 -17.898 1.00 98.12 283 THR A N 1
ATOM 2164 C CA . THR A 1 283 ? 4.702 -7.079 -17.804 1.00 98.12 283 THR A CA 1
ATOM 2165 C C . THR A 1 283 ? 4.601 -5.801 -18.625 1.00 98.12 283 THR A C 1
ATOM 2167 O O . THR A 1 283 ? 3.864 -5.740 -19.614 1.00 98.12 283 THR A O 1
ATOM 2170 N N . ARG A 1 284 ? 5.340 -4.770 -18.214 1.00 97.75 284 ARG A N 1
ATOM 2171 C CA . ARG A 1 284 ? 5.502 -3.525 -18.973 1.00 97.75 284 ARG A CA 1
ATOM 2172 C C . ARG A 1 284 ? 6.921 -2.995 -18.830 1.00 97.75 284 ARG A C 1
ATOM 2174 O O . ARG A 1 284 ? 7.584 -3.274 -17.833 1.00 97.75 284 ARG A O 1
ATOM 2181 N N . CYS A 1 285 ? 7.377 -2.248 -19.828 1.00 98.00 285 CYS A N 1
ATOM 2182 C CA . CYS A 1 285 ? 8.649 -1.550 -19.744 1.00 98.00 285 CYS A CA 1
ATOM 2183 C C . CYS A 1 285 ? 8.436 -0.144 -19.180 1.00 98.00 285 CYS A C 1
ATOM 2185 O O . CYS A 1 285 ? 7.514 0.554 -19.596 1.00 98.00 285 CYS A O 1
ATOM 2187 N N . GLU A 1 286 ? 9.278 0.259 -18.236 1.00 97.12 286 GLU A N 1
ATOM 2188 C CA . GLU A 1 286 ? 9.233 1.573 -17.599 1.00 97.12 286 GLU A CA 1
ATOM 2189 C C . GLU A 1 286 ? 10.593 2.252 -17.715 1.00 97.12 286 GLU A C 1
ATOM 2191 O O . GLU A 1 286 ? 11.632 1.607 -17.557 1.00 97.12 286 GLU A O 1
ATOM 2196 N N . ALA A 1 287 ? 10.583 3.560 -17.965 1.00 96.56 287 ALA A N 1
ATOM 2197 C CA . ALA A 1 287 ? 11.787 4.373 -17.897 1.00 96.56 287 ALA A CA 1
ATOM 2198 C C . ALA A 1 287 ? 12.180 4.615 -16.431 1.00 96.56 287 ALA A C 1
ATOM 2200 O O . ALA A 1 287 ? 11.320 4.844 -15.578 1.00 96.56 287 ALA A O 1
ATOM 2201 N N . THR A 1 288 ? 13.480 4.618 -16.143 1.00 94.94 288 THR A N 1
ATOM 2202 C CA . THR A 1 288 ? 14.028 4.988 -14.829 1.00 94.94 288 THR A CA 1
ATOM 2203 C C . THR A 1 288 ? 15.129 6.030 -14.982 1.00 94.94 288 THR A C 1
ATOM 2205 O O . THR A 1 288 ? 15.859 6.020 -15.971 1.00 94.94 288 THR A O 1
ATOM 2208 N N . GLN A 1 289 ? 15.244 6.926 -14.000 1.00 91.19 289 GLN A N 1
ATOM 2209 C CA . GLN A 1 289 ? 16.381 7.845 -13.871 1.00 91.19 289 GLN A CA 1
ATOM 2210 C C . GLN A 1 289 ? 17.583 7.150 -13.233 1.00 91.19 289 GLN A C 1
ATOM 2212 O O . GLN A 1 289 ? 17.357 6.151 -12.505 1.00 91.19 289 GLN A O 1
#